Protein AF-A0A926YI61-F1 (afdb_mon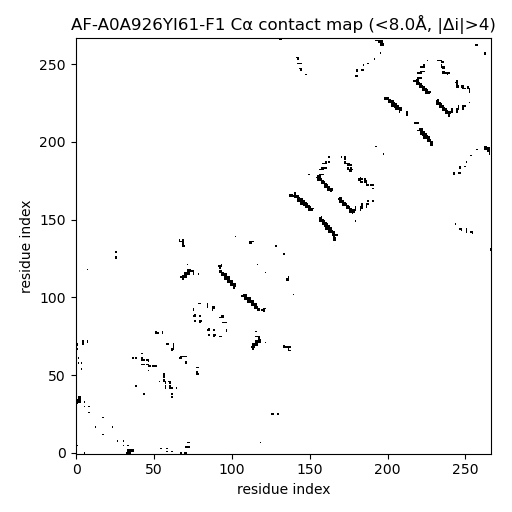omer)

pLDDT: mean 76.99, std 16.52, range [36.72, 96.5]

Secondary structure (DSSP, 8-state):
--HHHHHHHHHHHHHS-S--HHHHHHHHHHHTT-------HHHHHHHTT--S-HHHHHHHHHHHHTT-SEEEES-GGGG--SHHHHHHHHHHSEEEEEEEEE-SSTTPEEEEEEEEEEHHHHHHTHHHHTTS---SSGGGS--EEEEEEEEEETTEEEEEEEEE-TTS-EEEEEEEESSHHHHHHHHHHHHHTTT--PPPEEEEEEE--S----STT--EEEEEEEEETTEEEEEEEEESSHHHHHHHHHHHHHHHHHTSTT-----

Solvent-accessible surface area (backbone atoms only — not comparable to full-atom values): 15030 Å² total; per-residue (Å²): 90,43,60,81,43,47,59,57,58,56,51,46,67,75,71,65,71,90,76,54,68,66,61,52,52,51,50,54,58,49,59,74,57,50,42,86,66,84,81,50,71,67,38,54,57,51,20,72,76,43,101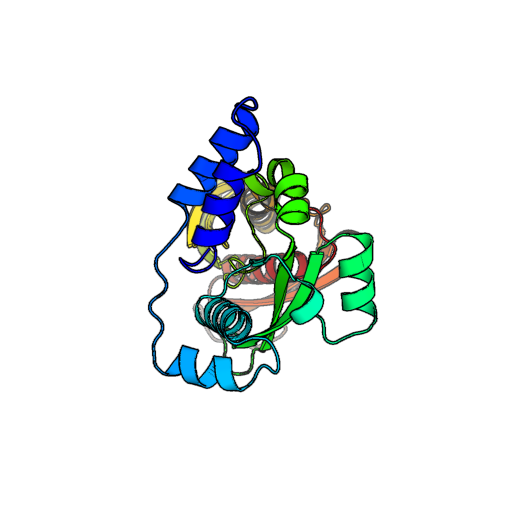,42,60,72,71,57,15,41,51,49,23,46,29,62,77,65,52,44,33,57,49,66,35,91,61,40,60,65,77,41,88,47,71,67,40,43,51,33,28,74,75,59,34,30,42,70,46,79,38,83,42,83,44,96,50,92,90,41,76,36,82,43,58,36,31,34,19,16,58,67,40,45,54,74,42,31,83,57,33,73,74,49,51,81,74,64,44,58,60,80,38,56,60,39,82,76,44,79,46,79,49,74,62,90,84,43,20,35,20,38,37,29,35,31,38,38,86,72,50,78,46,77,37,72,26,67,24,90,37,71,64,47,2,43,49,49,24,51,43,67,58,50,55,70,58,31,54,70,67,74,74,40,84,77,42,79,50,63,71,99,64,89,70,74,62,95,73,31,65,36,54,24,38,39,28,36,36,39,80,95,43,78,49,76,34,62,26,69,24,65,43,60,68,57,6,42,50,51,14,48,42,52,47,50,44,54,56,72,66,43,96,83,66,55,62,52,131

Nearest PDB structures (foldseek):
  8dfv-assembly1_K  TM=3.008E-01  e=3.496E-04  Drosophila melanogaster
  3tqm-assembly1_A  TM=6.915E-01  e=1.513E-01  Coxiella burnetii
  5npg-assembly1_A  TM=5.951E-01  e=1.206E-01  Drosophila melanogaster
  3dwq-assembly1_D  TM=6.448E-01  e=6.248E-01  Escherichia coli
  3lyg-assembly1_A-2  TM=4.846E-01  e=3.543E-01  Colwellia psychrerythraea 34H

Foldseek 3Di:
DEVLCVVVLVVCVVPPPDDDPVNVVLSVLVVVPYDYQDCDPQLVVQLVVQPADSSVSSVVSSCQVVVNQEDEDQCLCRVDDDPVQNVCCVPQVKDWDWDWDDAPDVPDIDTFTYIYHYPVNCVVCSVVCVVVPSPGRLQSDQKDWDDWDWDDDPQKIKIWTWIQHSNRDTDIFMAIDNDNLRRLLVRVCVVLLQWFDFADKDWPDKDWPPDDQPDLQGKTKIWTWIDTPPDIDIFIAIGSDRSVRSSRRVSVVSSVVVSDPPTGTDD

Sequence (267 aa):
MTAIDYCLAWIFWTVFELEDELCQEAYLGMLRQVTPCPIDQHIWDESGYHPINFCDALRLACAIDRNVDAIVTWEPDQFAQTADEHQHVQSHRYFYKPMVAEGLEPDETLMLRLGVFSVAAFLLNFSGTGRRRFLRSRWLQCFRLEALQFGCSGSEHQASITLCDPTGEYLTVNASGDSPFDAIQQAIDQVVDRYFEIPARQLSRFYVPQTPILGANATVEVVICIECGDQSIQKSASHSNMLRAAAEAYVKVINDLCRHPDMPIVA

Mean predicted aligned error: 14.85 Å

Radius of gyration: 22.76 Å; Cα contacts (8 Å, |Δi|>4): 441; chains: 1; bounding box: 65×42×68 Å

Structure (mmCIF, N/CA/C/O backbone):
data_AF-A0A926YI61-F1
#
_entry.id   AF-A0A926YI61-F1
#
loop_
_atom_site.group_PDB
_atom_site.id
_atom_site.type_symbol
_atom_site.label_atom_id
_atom_site.label_alt_id
_atom_site.label_comp_id
_atom_site.label_asym_id
_atom_site.label_entity_id
_atom_site.label_seq_id
_atom_site.pdbx_PDB_ins_code
_atom_site.Cartn_x
_atom_site.Cartn_y
_atom_site.Cartn_z
_atom_site.occupancy
_atom_site.B_iso_or_equiv
_atom_site.auth_seq_id
_atom_site.auth_comp_id
_atom_site.auth_asym_id
_atom_site.auth_atom_id
_atom_site.pdbx_PDB_model_num
ATOM 1 N N . MET A 1 1 ? -9.242 13.034 9.961 1.00 48.06 1 MET A N 1
ATOM 2 C CA . MET A 1 1 ? -10.468 13.334 10.732 1.00 48.06 1 MET A CA 1
ATOM 3 C C . MET A 1 1 ? -10.975 14.695 10.326 1.00 48.06 1 MET A C 1
ATOM 5 O O . MET A 1 1 ? -10.178 15.627 10.250 1.00 48.06 1 MET A O 1
ATOM 9 N N . THR A 1 2 ? -12.269 14.795 10.057 1.00 49.03 2 THR A N 1
ATOM 10 C CA . THR A 1 2 ? -12.916 16.052 9.671 1.00 49.03 2 THR A CA 1
ATOM 11 C C . THR A 1 2 ? -13.378 16.821 10.912 1.00 49.03 2 THR A C 1
ATOM 13 O O . THR A 1 2 ? -13.469 16.268 12.008 1.00 49.03 2 THR A O 1
ATOM 16 N N . ALA A 1 3 ? -13.724 18.102 10.764 1.00 41.75 3 ALA A N 1
ATOM 17 C CA . ALA A 1 3 ? -14.301 18.903 11.850 1.00 41.75 3 ALA A CA 1
ATOM 18 C C . ALA A 1 3 ? -15.621 18.326 12.419 1.00 41.75 3 ALA A C 1
ATOM 20 O O . ALA A 1 3 ? -16.004 18.664 13.534 1.00 41.75 3 ALA A O 1
ATOM 21 N N . ILE A 1 4 ? -16.298 17.420 11.703 1.00 49.78 4 ILE A N 1
ATOM 22 C CA . ILE A 1 4 ? -17.512 16.731 12.177 1.00 49.78 4 ILE A CA 1
ATOM 23 C C . ILE A 1 4 ? -17.160 15.615 13.191 1.00 49.78 4 ILE A C 1
ATOM 25 O O . ILE A 1 4 ? -17.979 15.254 14.044 1.00 49.78 4 ILE A O 1
ATOM 29 N N . ASP A 1 5 ? -15.916 15.125 13.173 1.00 53.72 5 ASP A N 1
ATOM 30 C CA . ASP A 1 5 ? -15.361 14.186 14.163 1.00 53.72 5 ASP A CA 1
ATOM 31 C C . ASP A 1 5 ? -14.847 14.920 15.422 1.00 53.72 5 ASP A C 1
ATOM 33 O O . ASP A 1 5 ? -14.736 14.336 16.501 1.00 53.72 5 ASP A O 1
ATOM 37 N N . TYR A 1 6 ? -14.598 16.234 15.322 1.00 50.59 6 TYR A N 1
ATOM 38 C CA . TYR A 1 6 ? -14.119 17.087 16.419 1.00 50.59 6 TYR A CA 1
ATOM 39 C C . TYR A 1 6 ? -15.112 17.167 17.587 1.00 50.59 6 TYR A C 1
ATOM 41 O O . TYR A 1 6 ? -14.710 17.156 18.750 1.00 50.59 6 TYR A O 1
ATOM 49 N N . CYS A 1 7 ? -16.420 17.183 17.306 1.00 51.94 7 CYS A N 1
ATOM 50 C CA . CYS A 1 7 ? -17.446 17.172 18.351 1.00 51.94 7 CYS A CA 1
ATOM 51 C C . CYS A 1 7 ? -17.416 15.884 19.190 1.00 51.94 7 CYS A C 1
ATOM 53 O O . CYS A 1 7 ? -17.754 15.925 20.369 1.00 51.94 7 CYS A O 1
ATOM 55 N N . LEU A 1 8 ? -16.970 14.758 18.622 1.00 53.62 8 LEU A N 1
ATOM 56 C CA . LEU A 1 8 ? -16.863 13.481 19.335 1.00 53.62 8 LEU A CA 1
ATOM 57 C C . LEU A 1 8 ? -15.648 13.456 20.264 1.00 53.62 8 LEU A C 1
ATOM 59 O O . LEU A 1 8 ? -15.763 13.025 21.409 1.00 53.62 8 LEU A O 1
ATOM 63 N N . ALA A 1 9 ? -14.516 13.996 19.807 1.00 51.31 9 ALA A N 1
ATOM 64 C CA . ALA A 1 9 ? -13.330 14.181 20.640 1.00 51.31 9 ALA A CA 1
ATOM 65 C C . ALA A 1 9 ? -13.591 15.184 21.782 1.00 51.31 9 ALA A C 1
ATOM 67 O O . ALA A 1 9 ? -13.143 14.985 22.908 1.00 51.31 9 ALA A O 1
ATOM 68 N N . TRP A 1 10 ? -14.361 16.246 21.530 1.00 48.56 10 TRP A N 1
ATOM 69 C CA . TRP A 1 10 ? -14.695 17.231 22.561 1.00 48.56 10 TRP A CA 1
ATOM 70 C C . TRP A 1 10 ? -15.669 16.686 23.621 1.00 48.56 10 TRP A C 1
ATOM 72 O O . TRP A 1 10 ? -15.504 16.973 24.803 1.00 48.56 10 TRP A O 1
ATOM 82 N N . ILE A 1 11 ? -16.638 15.845 23.231 1.00 54.72 11 ILE A N 1
ATOM 83 C CA . ILE A 1 11 ? -17.526 15.136 24.175 1.00 54.72 11 ILE A CA 1
ATOM 84 C C . ILE A 1 11 ? -16.756 14.064 24.968 1.00 54.72 11 ILE A C 1
ATOM 86 O O . ILE A 1 11 ? -17.068 13.798 26.123 1.00 54.72 11 ILE A O 1
ATOM 90 N N . PHE A 1 12 ? -15.706 13.470 24.398 1.00 55.38 12 PHE A N 1
ATOM 91 C CA . PHE A 1 12 ? -14.823 12.557 25.129 1.00 55.38 12 PHE A CA 1
ATOM 92 C C . PHE A 1 12 ? -14.131 1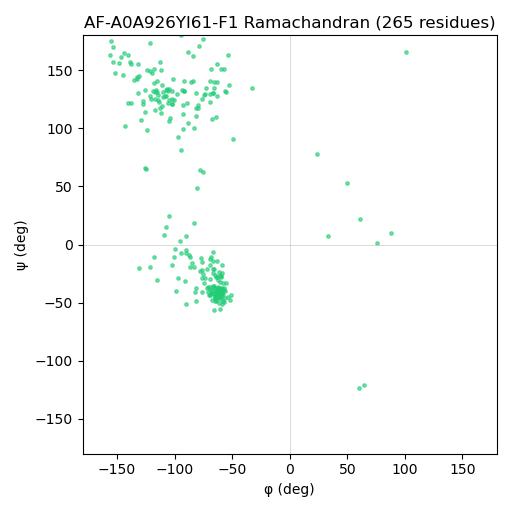3.247 26.320 1.00 55.38 12 PHE A C 1
ATOM 94 O O . PHE A 1 12 ? -14.121 12.698 27.422 1.00 55.38 12 PHE A O 1
ATOM 101 N N . TRP A 1 13 ? -13.648 14.483 26.131 1.00 53.75 13 TRP A N 1
ATOM 102 C CA . TRP A 1 13 ? -13.028 15.297 27.188 1.00 53.75 13 TRP A CA 1
ATOM 103 C C . TRP A 1 13 ? -13.954 15.538 28.388 1.00 53.75 13 TRP A C 1
ATOM 105 O O . TRP A 1 13 ? -13.496 15.634 29.523 1.00 53.75 13 TRP A O 1
ATOM 115 N N . THR A 1 14 ? -15.263 15.637 28.150 1.00 56.97 14 THR A N 1
ATOM 116 C CA . THR A 1 14 ? -16.251 15.857 29.211 1.00 56.97 14 THR A CA 1
ATOM 117 C C . THR A 1 14 ? -16.747 14.569 29.867 1.00 56.97 14 THR A C 1
ATOM 119 O O . THR A 1 14 ? -17.265 14.642 30.976 1.00 56.97 14 THR A O 1
ATOM 122 N N . VAL A 1 15 ? -16.591 13.404 29.224 1.00 54.19 15 VAL A N 1
ATOM 123 C CA . VAL A 1 15 ? -17.119 12.113 29.711 1.00 54.19 15 VAL A CA 1
ATOM 124 C C . VAL A 1 15 ? -16.078 11.274 30.466 1.00 54.19 15 VAL A C 1
ATOM 126 O O . VAL A 1 15 ? -16.461 10.512 31.347 1.00 54.19 15 VAL A O 1
ATOM 129 N N . PHE A 1 16 ? -14.782 11.400 30.162 1.00 56.12 16 PHE A N 1
ATOM 130 C CA . PHE A 1 16 ? -13.741 10.480 30.660 1.00 56.12 16 PHE A CA 1
ATOM 131 C C . PHE A 1 16 ? -12.839 11.026 31.783 1.00 56.12 16 PHE A C 1
ATOM 133 O O . PHE A 1 16 ? -11.725 10.544 31.922 1.00 56.12 16 PHE A O 1
ATOM 140 N N . GLU A 1 17 ? -13.303 12.007 32.570 1.00 54.34 17 GLU A N 1
ATOM 141 C CA . GLU A 1 17 ? -12.649 12.527 33.797 1.00 54.34 17 GLU A CA 1
ATOM 142 C C . GLU A 1 17 ? -11.113 12.317 33.891 1.00 54.34 17 GLU A C 1
ATOM 144 O O . GLU A 1 17 ? -10.626 11.420 34.565 1.00 54.34 17 GLU A O 1
ATOM 149 N N . LEU A 1 18 ? -10.376 13.167 33.166 1.00 52.78 18 LEU A N 1
ATOM 150 C CA . LEU A 1 18 ? -9.055 13.790 33.416 1.00 52.78 18 LEU A CA 1
ATOM 151 C C . LEU A 1 18 ? -7.892 13.108 34.186 1.00 52.78 18 LEU A C 1
ATOM 153 O O . LEU A 1 18 ? -6.897 13.798 34.401 1.00 52.78 18 LEU A O 1
ATOM 157 N N . GLU A 1 19 ? -7.915 11.833 34.572 1.00 56.56 19 GLU A N 1
ATOM 158 C CA . GLU A 1 19 ? -6.820 11.271 35.395 1.00 56.56 19 GLU A CA 1
ATOM 159 C C . GLU A 1 19 ? -5.775 10.431 34.633 1.00 56.56 19 GLU A C 1
ATOM 161 O O . GLU A 1 19 ? -4.717 10.141 35.189 1.00 56.56 19 GLU A O 1
ATOM 166 N N . ASP A 1 20 ? -6.006 10.081 33.362 1.00 64.88 20 ASP A N 1
ATOM 167 C CA . ASP A 1 20 ? -5.064 9.273 32.567 1.00 64.88 20 ASP A CA 1
ATOM 168 C C . ASP A 1 20 ? -4.274 10.116 31.543 1.00 64.88 20 ASP A C 1
ATOM 170 O O . ASP A 1 20 ? -4.805 10.550 30.513 1.00 64.88 20 ASP A O 1
ATOM 174 N N . GLU A 1 21 ? -2.975 10.309 31.809 1.00 63.03 21 GLU A N 1
ATOM 175 C CA . GLU A 1 21 ? -2.031 11.029 30.939 1.00 63.03 21 GLU A CA 1
ATOM 176 C C . GLU A 1 21 ? -1.979 10.458 29.509 1.00 63.03 21 GLU A C 1
ATOM 178 O O . GLU A 1 21 ? -1.847 11.220 28.547 1.00 63.03 21 GLU A O 1
ATOM 183 N N . LEU A 1 22 ? -2.151 9.140 29.333 1.00 58.47 22 LEU A N 1
ATOM 184 C CA . LEU A 1 22 ? -2.126 8.502 28.010 1.00 58.47 22 LEU A CA 1
ATOM 185 C C . LEU A 1 22 ? -3.348 8.889 27.174 1.00 58.47 22 LEU A C 1
ATOM 187 O O . LEU A 1 22 ? -3.237 9.140 25.971 1.00 58.47 22 LEU A O 1
ATOM 191 N N . CYS A 1 23 ? -4.517 8.977 27.811 1.00 58.47 23 CYS A N 1
ATOM 192 C CA . CYS A 1 23 ? -5.745 9.421 27.157 1.00 58.47 23 CYS A CA 1
ATOM 193 C C . CYS A 1 23 ? -5.646 10.895 26.733 1.00 58.47 23 CYS A C 1
ATOM 195 O O . CYS A 1 23 ? -6.126 11.273 25.660 1.00 58.47 23 CYS A O 1
ATOM 197 N N . GLN A 1 24 ? -4.975 11.722 27.538 1.00 62.00 24 GLN A N 1
ATOM 198 C CA . GLN A 1 24 ? -4.748 13.131 27.228 1.00 62.00 24 GLN A CA 1
ATOM 199 C C . GLN A 1 24 ? -3.774 13.321 26.056 1.00 62.00 24 GLN A C 1
ATOM 201 O O . GLN A 1 24 ? -4.037 14.130 25.160 1.00 62.00 24 GLN A O 1
ATOM 206 N N . GLU A 1 25 ? -2.673 12.567 26.022 1.00 63.03 25 GLU A N 1
ATOM 207 C CA . GLU A 1 25 ? -1.710 12.605 24.916 1.00 63.03 25 GLU A CA 1
ATOM 208 C C . GLU A 1 25 ? -2.350 12.132 23.603 1.00 63.03 25 GLU A C 1
ATOM 210 O O . GLU A 1 25 ? -2.212 12.791 22.567 1.00 63.03 25 GLU A O 1
ATOM 215 N N . ALA A 1 26 ? -3.133 11.051 23.661 1.00 58.91 26 ALA A N 1
ATOM 216 C CA . ALA A 1 26 ? -3.911 10.543 22.538 1.00 58.91 26 ALA A CA 1
ATOM 217 C C . ALA A 1 26 ? -4.874 11.597 21.971 1.00 58.91 26 ALA A C 1
ATOM 219 O O . ALA A 1 26 ? -4.863 11.876 20.767 1.00 58.91 26 ALA A O 1
ATOM 220 N N . TYR A 1 27 ? -5.655 12.237 22.843 1.00 64.00 27 TYR A N 1
ATOM 221 C CA . TYR A 1 27 ? -6.588 13.298 22.472 1.00 64.00 27 TYR A CA 1
ATOM 222 C C . TYR A 1 27 ? -5.882 14.491 21.810 1.00 64.00 27 TYR A C 1
ATOM 224 O O . TYR A 1 27 ? -6.301 14.962 20.751 1.00 64.00 27 TYR A O 1
ATOM 232 N N . LEU A 1 28 ? -4.778 14.971 22.388 1.00 64.19 28 LEU A N 1
ATOM 233 C CA . LEU A 1 28 ? -4.016 16.082 21.812 1.00 64.19 28 LEU A CA 1
ATOM 234 C C . LEU A 1 28 ? -3.367 15.698 20.474 1.00 64.19 28 LEU A C 1
ATOM 236 O O . LEU A 1 28 ? -3.327 16.518 19.552 1.00 64.19 28 LEU A O 1
ATOM 240 N N . GLY A 1 29 ? -2.890 14.459 20.343 1.00 64.19 29 GLY A N 1
ATOM 241 C CA . GLY A 1 29 ? -2.360 13.912 19.095 1.00 64.19 29 GLY A CA 1
ATOM 242 C C . GLY A 1 29 ? -3.412 13.849 17.987 1.00 64.19 29 GLY A C 1
ATOM 243 O O . GLY A 1 29 ? -3.118 14.202 16.843 1.00 64.19 29 GLY A O 1
ATOM 244 N N . MET A 1 30 ? -4.644 13.472 18.332 1.00 62.84 30 MET A N 1
ATOM 245 C CA . MET A 1 30 ? -5.800 13.508 17.436 1.00 62.84 30 MET A CA 1
ATOM 246 C C . MET A 1 30 ? -6.146 14.935 17.013 1.00 62.84 30 MET A C 1
ATOM 248 O O . MET A 1 30 ? -6.284 15.201 15.821 1.00 62.84 30 MET A O 1
ATOM 252 N N . LEU A 1 31 ? -6.240 15.863 17.971 1.00 61.97 31 LEU A N 1
ATOM 253 C CA . LEU A 1 31 ? -6.631 17.254 17.727 1.00 61.97 31 LEU A CA 1
ATOM 254 C C . LEU A 1 31 ? -5.686 17.955 16.739 1.00 61.97 31 LEU A C 1
ATOM 256 O O . LEU A 1 31 ? -6.135 18.697 15.870 1.00 61.97 31 LEU A O 1
ATOM 260 N N . ARG A 1 32 ? -4.380 17.670 16.827 1.00 62.47 32 ARG A N 1
ATOM 261 C CA . ARG A 1 32 ? -3.361 18.199 15.902 1.00 62.47 32 ARG A CA 1
ATOM 262 C C . ARG A 1 32 ? -3.503 17.686 14.466 1.00 62.47 32 ARG A C 1
ATOM 264 O O . ARG A 1 32 ? -2.967 18.308 13.557 1.00 62.47 32 ARG A O 1
ATOM 271 N N . GLN A 1 33 ? -4.182 16.558 14.268 1.00 58.97 33 GLN A N 1
ATOM 272 C CA . GLN A 1 33 ? -4.394 15.927 12.962 1.00 58.97 33 GLN A CA 1
ATOM 273 C C . GLN A 1 33 ? -5.778 16.229 12.373 1.00 58.97 33 GLN A C 1
ATOM 275 O O . GLN A 1 33 ? -6.074 15.806 11.254 1.00 58.97 33 GLN A O 1
ATOM 280 N N . VAL A 1 34 ? -6.643 16.935 13.109 1.00 64.06 34 VAL A N 1
ATOM 281 C CA . VAL A 1 34 ? -7.937 17.376 12.585 1.00 64.06 34 VAL A CA 1
ATOM 282 C C . VAL A 1 34 ? -7.694 18.451 11.538 1.00 64.06 34 VAL A C 1
ATOM 284 O O . VAL A 1 34 ? -7.111 19.497 11.822 1.00 64.06 34 VAL A O 1
ATOM 287 N N . THR A 1 35 ? -8.182 18.205 10.328 1.00 61.16 35 THR A N 1
ATOM 288 C CA . THR A 1 35 ? -8.175 19.188 9.250 1.00 61.16 35 THR A CA 1
ATOM 289 C C . THR A 1 35 ? -9.606 19.641 8.965 1.00 61.16 35 THR A C 1
ATOM 291 O O . THR A 1 35 ? -10.537 18.826 8.958 1.00 61.16 35 THR A O 1
ATOM 294 N N . PRO A 1 36 ? -9.834 20.949 8.754 1.00 67.12 36 PRO A N 1
ATOM 295 C CA . PRO A 1 36 ? -11.130 21.416 8.290 1.00 67.12 36 PRO A CA 1
ATOM 296 C C . PRO A 1 36 ? -11.401 20.830 6.899 1.00 67.12 36 PRO A C 1
ATOM 298 O O . PRO A 1 36 ? -10.577 20.948 5.993 1.00 67.12 36 PRO A O 1
ATOM 301 N N . CYS A 1 37 ? -12.565 20.204 6.739 1.00 69.88 37 CYS A N 1
ATOM 302 C CA . CYS A 1 37 ? -13.044 19.700 5.458 1.00 69.88 37 CYS A CA 1
ATOM 303 C C . CYS A 1 37 ? -14.134 20.653 4.954 1.00 69.88 37 CYS A C 1
ATOM 305 O O . CYS A 1 37 ? -15.214 20.678 5.549 1.00 69.88 37 CYS A O 1
ATOM 307 N N . PRO A 1 38 ? -13.867 21.492 3.938 1.00 76.25 38 PRO A N 1
ATOM 308 C CA . PRO A 1 38 ? -14.915 22.305 3.338 1.00 76.25 38 PRO A CA 1
ATOM 309 C C . PRO A 1 38 ? -15.917 21.387 2.632 1.00 76.25 38 PRO A C 1
ATOM 311 O O . PRO A 1 38 ? -15.514 20.511 1.873 1.00 76.25 38 PRO A O 1
ATOM 314 N N . ILE A 1 39 ? -17.205 21.592 2.906 1.00 82.69 39 ILE A N 1
ATOM 315 C CA . ILE A 1 39 ? -18.303 20.874 2.253 1.00 82.69 39 ILE A CA 1
ATOM 316 C C . ILE A 1 39 ? -18.665 21.663 0.994 1.00 82.69 39 ILE A C 1
ATOM 318 O O . ILE A 1 39 ? -19.268 22.735 1.085 1.00 82.69 39 ILE A O 1
ATOM 322 N N . ASP A 1 40 ? -18.253 21.163 -0.165 1.00 85.94 40 ASP A N 1
ATOM 323 C CA . ASP A 1 40 ? -18.627 21.713 -1.465 1.00 85.94 40 ASP A CA 1
ATOM 324 C C . ASP A 1 40 ? -19.846 20.985 -2.054 1.00 85.94 40 ASP A C 1
ATOM 326 O O . ASP A 1 40 ? -20.422 20.089 -1.433 1.00 85.94 40 ASP A O 1
ATOM 330 N N . GLN A 1 41 ? -20.279 21.408 -3.245 1.00 87.31 41 GLN A N 1
ATOM 331 C CA . GLN A 1 41 ? -21.459 20.843 -3.899 1.00 87.31 41 GLN A CA 1
ATOM 332 C C . GLN A 1 41 ? -21.311 19.341 -4.185 1.00 87.31 41 GLN A C 1
ATOM 334 O O . GLN A 1 41 ? -22.298 18.621 -4.104 1.00 87.31 41 GLN A O 1
ATOM 339 N N . HIS A 1 42 ? -20.093 18.865 -4.463 1.00 82.25 42 HIS A N 1
ATOM 340 C CA . HIS A 1 42 ? -19.836 17.451 -4.723 1.00 82.25 42 HIS A CA 1
ATOM 341 C C . HIS A 1 42 ? -20.119 16.608 -3.475 1.00 82.25 42 HIS A C 1
ATOM 343 O O . HIS A 1 42 ? -20.887 15.652 -3.538 1.00 82.25 42 HIS A O 1
ATOM 349 N N . ILE A 1 43 ? -19.594 17.022 -2.317 1.00 82.62 43 ILE A N 1
ATOM 350 C CA . ILE A 1 43 ? -19.862 16.351 -1.036 1.00 82.62 43 ILE A CA 1
ATOM 351 C C . ILE A 1 43 ? -21.359 16.398 -0.688 1.00 82.62 43 ILE A C 1
ATOM 353 O O . ILE A 1 43 ? -21.906 15.428 -0.158 1.00 82.62 43 ILE A O 1
ATOM 357 N N . TRP A 1 44 ? -22.033 17.515 -0.978 1.00 85.56 44 TRP A N 1
ATOM 358 C CA . TRP A 1 44 ? -23.479 17.638 -0.780 1.00 85.56 44 TRP A CA 1
ATOM 359 C C . TRP A 1 44 ? -24.267 16.632 -1.616 1.00 85.56 44 TRP A C 1
ATOM 361 O O . TRP A 1 44 ? -25.113 15.926 -1.064 1.00 85.56 44 TRP A O 1
ATOM 371 N N . ASP A 1 45 ? -23.978 16.554 -2.911 1.00 87.50 45 ASP A N 1
ATOM 372 C CA . ASP A 1 45 ? -24.654 15.637 -3.825 1.00 87.50 45 ASP A CA 1
ATOM 373 C C . ASP A 1 45 ? -24.381 14.179 -3.422 1.00 87.50 45 ASP A C 1
ATOM 375 O O . ASP A 1 45 ? -25.322 13.392 -3.312 1.00 87.50 45 ASP A O 1
ATOM 379 N N . GLU A 1 46 ? -23.126 13.851 -3.089 1.00 84.19 46 GLU A N 1
ATOM 380 C CA . GLU A 1 46 ? -22.720 12.511 -2.651 1.00 84.19 46 GLU A CA 1
ATOM 381 C C . GLU A 1 46 ? -23.464 12.072 -1.378 1.00 84.19 46 GLU A C 1
ATOM 383 O O . GLU A 1 46 ? -23.978 10.955 -1.283 1.00 84.19 46 GLU A O 1
ATOM 388 N N . SER A 1 47 ? -23.617 12.982 -0.409 1.00 86.94 47 SER A N 1
ATOM 389 C CA . SER A 1 47 ? -24.346 12.694 0.833 1.00 86.94 47 SER A CA 1
ATOM 390 C C . SER A 1 47 ? -25.817 12.317 0.596 1.00 86.94 47 SER A C 1
ATOM 392 O O . SER A 1 47 ? -26.399 11.574 1.386 1.00 86.94 47 SER A O 1
ATOM 394 N N . GLY A 1 48 ? -26.421 12.769 -0.509 1.00 87.75 48 GLY A N 1
ATOM 395 C CA . GLY A 1 48 ? -27.804 12.454 -0.868 1.00 87.75 48 GLY A CA 1
ATOM 396 C C . GLY A 1 48 ? -28.040 10.993 -1.266 1.00 87.75 48 GLY A C 1
ATOM 397 O O . GLY A 1 48 ? -29.186 10.539 -1.235 1.00 87.75 48 GLY A O 1
ATOM 398 N N . TYR A 1 49 ? -26.989 10.240 -1.610 1.00 86.44 49 TYR A N 1
ATOM 399 C CA . TYR A 1 49 ? -27.104 8.844 -2.052 1.00 86.44 49 TYR A CA 1
ATOM 400 C C . TYR A 1 49 ? -27.103 7.823 -0.910 1.00 86.44 49 TYR A C 1
ATOM 402 O O . TYR A 1 49 ? -27.397 6.645 -1.133 1.00 86.44 49 TYR A O 1
ATOM 410 N N . HIS A 1 50 ? -26.785 8.241 0.316 1.00 83.81 50 HIS A N 1
ATOM 411 C CA . HIS A 1 50 ? -26.645 7.329 1.444 1.00 83.81 50 HIS A CA 1
ATOM 412 C C . HIS A 1 50 ? -27.877 7.376 2.361 1.00 83.81 50 HIS A C 1
ATOM 414 O O . HIS A 1 50 ? -28.180 8.427 2.923 1.00 83.81 50 HIS A O 1
ATOM 420 N N . PRO A 1 51 ? -28.584 6.248 2.574 1.00 86.88 51 PRO A N 1
ATOM 421 C CA . PRO A 1 51 ? -29.810 6.195 3.374 1.00 86.88 51 PRO A CA 1
ATOM 422 C C . PRO A 1 51 ? -29.513 6.139 4.884 1.00 86.88 51 PRO A C 1
ATOM 424 O O . PRO A 1 51 ? -30.032 5.286 5.601 1.00 86.88 51 PRO A O 1
ATOM 427 N N . ILE A 1 52 ? -28.647 7.028 5.362 1.00 87.62 52 ILE A N 1
ATOM 428 C CA . ILE A 1 52 ? -28.241 7.157 6.767 1.00 87.62 52 ILE A CA 1
ATOM 429 C C . ILE A 1 52 ? -28.574 8.567 7.257 1.00 87.62 52 ILE A C 1
ATOM 431 O O . ILE A 1 52 ? -29.038 9.403 6.477 1.00 87.62 52 ILE A O 1
ATOM 435 N N . ASN A 1 53 ? -28.405 8.854 8.551 1.00 87.94 53 ASN A N 1
ATOM 436 C CA . ASN A 1 53 ? -28.703 10.204 9.023 1.00 87.94 53 ASN A CA 1
ATOM 437 C C . ASN A 1 53 ? -27.828 11.245 8.304 1.00 87.94 53 ASN A C 1
ATOM 439 O O . ASN A 1 53 ? -26.698 10.967 7.910 1.00 87.94 53 ASN A O 1
ATOM 443 N N . PHE A 1 54 ? -28.353 12.460 8.165 1.00 84.38 54 PHE A N 1
ATOM 444 C CA . PHE A 1 54 ? -27.720 13.534 7.402 1.00 84.38 54 PHE A CA 1
ATOM 445 C C . PHE A 1 54 ? -26.251 13.794 7.784 1.00 84.38 54 PHE A C 1
ATOM 447 O O . PHE A 1 54 ? -25.400 13.949 6.910 1.00 84.38 54 PHE A O 1
ATOM 454 N N . CYS A 1 55 ? -25.933 13.811 9.080 1.00 82.25 55 CYS A N 1
ATOM 455 C CA . CYS A 1 55 ? -24.571 14.055 9.551 1.00 82.25 55 CYS A CA 1
ATOM 456 C C . CYS A 1 55 ? -23.626 12.906 9.182 1.00 82.25 55 CYS A C 1
ATOM 458 O O . CYS A 1 55 ? -22.486 13.150 8.795 1.00 82.25 55 CYS A O 1
ATOM 460 N N . ASP A 1 56 ? -24.090 11.665 9.290 1.00 84.75 56 ASP A N 1
ATOM 461 C CA . ASP A 1 56 ? -23.306 10.482 8.945 1.00 84.75 56 ASP A CA 1
ATOM 462 C C . ASP A 1 56 ? -23.162 10.302 7.432 1.00 84.75 56 ASP A C 1
ATOM 464 O O . ASP A 1 56 ? -22.092 9.912 6.970 1.00 84.75 56 ASP A O 1
ATOM 468 N N . ALA A 1 57 ? -24.173 10.687 6.653 1.00 85.94 57 ALA A N 1
ATOM 469 C CA . ALA A 1 57 ? -24.099 10.742 5.197 1.00 85.94 57 ALA A CA 1
ATOM 470 C C . ALA A 1 57 ? -23.049 11.760 4.739 1.00 85.94 57 ALA A C 1
ATOM 472 O O . ALA A 1 57 ? -22.225 11.459 3.880 1.00 85.94 57 ALA A O 1
ATOM 473 N N . LEU A 1 58 ? -23.013 12.932 5.380 1.00 84.69 58 LEU A N 1
ATOM 474 C CA . LEU A 1 58 ? -21.969 13.934 5.176 1.00 84.69 58 LEU A CA 1
ATOM 475 C C . LEU A 1 58 ? -20.582 13.436 5.585 1.00 84.69 58 LEU A C 1
ATOM 477 O O . LEU A 1 58 ? -19.617 13.695 4.871 1.00 84.69 58 LEU A O 1
ATOM 481 N N . ARG A 1 59 ? -20.457 12.723 6.713 1.00 84.25 59 ARG A N 1
ATOM 482 C CA . ARG A 1 59 ? -19.178 12.118 7.125 1.00 84.25 59 ARG A CA 1
ATOM 483 C C . ARG A 1 59 ? -18.704 11.092 6.109 1.00 84.25 59 ARG A C 1
ATOM 485 O O . ARG A 1 59 ? -17.522 11.097 5.778 1.00 84.25 59 ARG A O 1
ATOM 492 N N . LEU A 1 60 ? -19.612 10.245 5.623 1.00 84.62 60 LEU A N 1
ATOM 493 C CA . LEU A 1 60 ? -19.309 9.261 4.596 1.00 84.62 60 LEU A CA 1
ATOM 494 C C . LEU A 1 60 ? -18.839 9.963 3.329 1.00 84.62 60 LEU A C 1
ATOM 496 O O . LEU A 1 60 ? -17.700 9.747 2.943 1.00 84.62 60 LEU A O 1
ATOM 500 N N . ALA A 1 61 ? -19.629 10.885 2.780 1.00 84.38 61 ALA A N 1
ATOM 501 C CA . ALA A 1 61 ? -19.271 11.660 1.593 1.00 84.38 61 ALA A CA 1
ATOM 502 C C . ALA A 1 61 ? -17.915 12.375 1.736 1.00 84.38 61 ALA A C 1
ATOM 504 O O . ALA A 1 61 ? -17.070 12.278 0.851 1.00 84.38 61 ALA A O 1
ATOM 505 N N . CYS A 1 62 ? -17.648 13.017 2.881 1.00 82.25 62 CYS A N 1
ATOM 506 C CA . CYS A 1 62 ? -16.335 13.606 3.162 1.00 82.25 62 CYS A CA 1
ATOM 507 C C . CYS A 1 62 ? -15.217 12.555 3.188 1.00 82.25 62 CYS A C 1
ATOM 509 O O . CYS A 1 62 ? -14.111 12.827 2.728 1.00 82.25 62 CYS A O 1
ATOM 511 N N . ALA A 1 63 ? -15.469 11.376 3.762 1.00 80.44 63 ALA A N 1
ATOM 512 C CA . ALA A 1 63 ? -14.493 10.296 3.808 1.00 80.44 63 ALA A CA 1
ATOM 513 C C . ALA A 1 63 ? -14.194 9.739 2.410 1.00 80.44 63 ALA A C 1
ATOM 515 O O . ALA A 1 63 ? -13.036 9.424 2.146 1.00 80.44 63 ALA A O 1
ATOM 516 N N . ILE A 1 64 ? -15.193 9.681 1.522 1.00 78.56 64 ILE A N 1
ATOM 517 C CA . ILE A 1 64 ? -15.009 9.315 0.113 1.00 78.56 64 ILE A CA 1
ATOM 518 C C . ILE A 1 64 ? -14.176 10.376 -0.607 1.00 78.56 64 ILE A C 1
ATOM 520 O O . ILE A 1 64 ? -13.099 10.067 -1.111 1.00 78.56 64 ILE A O 1
ATOM 524 N N . ASP A 1 65 ? -14.621 11.632 -0.576 1.00 78.12 65 ASP A N 1
ATOM 525 C CA . ASP A 1 65 ? -13.983 12.760 -1.269 1.00 78.12 65 ASP A CA 1
ATOM 526 C C . ASP A 1 65 ? -12.531 12.985 -0.822 1.00 78.12 65 ASP A C 1
ATOM 528 O O . ASP A 1 65 ? -11.628 13.216 -1.626 1.00 78.12 65 ASP A O 1
ATOM 532 N N . ARG A 1 66 ? -12.281 12.878 0.487 1.00 72.69 66 ARG A N 1
ATOM 533 C CA . ARG A 1 66 ? -10.957 13.106 1.085 1.00 72.69 66 ARG A CA 1
ATOM 534 C C . ARG A 1 66 ? -10.146 11.844 1.283 1.00 72.69 66 ARG A C 1
ATOM 536 O O . ARG A 1 66 ? -9.048 11.940 1.832 1.00 72.69 66 ARG A O 1
ATOM 543 N N . ASN A 1 67 ? -10.668 10.701 0.844 1.00 69.94 67 ASN A N 1
ATOM 544 C CA . ASN A 1 67 ? -10.020 9.406 0.961 1.00 69.94 67 ASN A CA 1
ATOM 545 C C . ASN A 1 67 ? -9.520 9.145 2.397 1.00 69.94 67 ASN A C 1
ATOM 547 O O . ASN A 1 67 ? -8.340 8.898 2.652 1.00 69.94 67 ASN A O 1
ATOM 551 N N . VAL A 1 68 ? -10.431 9.285 3.361 1.00 73.75 68 VAL A N 1
ATOM 552 C CA . VAL A 1 68 ? -10.144 9.095 4.785 1.00 73.75 68 VAL A CA 1
ATOM 553 C C . VAL A 1 68 ? -10.237 7.612 5.132 1.00 73.75 68 VAL A C 1
ATOM 555 O O . VAL A 1 68 ? -11.109 6.891 4.667 1.00 73.75 68 VAL A O 1
ATOM 558 N N . ASP A 1 69 ? -9.335 7.150 5.984 1.00 69.50 69 ASP A N 1
ATOM 559 C CA . ASP A 1 69 ? -9.205 5.749 6.399 1.00 69.50 69 ASP A CA 1
ATOM 560 C C . ASP A 1 69 ? -10.217 5.291 7.441 1.00 69.50 69 ASP A C 1
ATOM 562 O O . ASP A 1 69 ? -10.472 4.091 7.581 1.00 69.50 69 ASP A O 1
ATOM 566 N N . ALA A 1 70 ? -10.774 6.230 8.201 1.00 78.31 70 ALA A N 1
ATOM 567 C CA . ALA A 1 70 ? -11.745 5.909 9.223 1.00 78.31 70 ALA A CA 1
ATOM 568 C C . ALA A 1 70 ? -12.740 7.027 9.512 1.00 78.31 70 ALA A C 1
ATOM 570 O O . ALA A 1 70 ? -12.400 8.212 9.511 1.00 78.31 70 ALA A O 1
ATOM 571 N N . ILE A 1 71 ? -13.949 6.597 9.858 1.00 83.19 71 ILE A N 1
ATOM 572 C CA . ILE A 1 71 ? -14.983 7.393 10.506 1.00 83.19 71 ILE A CA 1
ATOM 573 C C . ILE A 1 71 ? -15.091 6.924 11.952 1.00 83.19 71 ILE A C 1
ATOM 575 O O . ILE A 1 71 ? -15.179 5.726 12.231 1.00 83.19 71 ILE A O 1
ATOM 579 N N . VAL A 1 72 ? -15.125 7.883 12.871 1.00 79.69 72 VAL A N 1
ATOM 580 C CA . VAL A 1 72 ? -15.469 7.638 14.270 1.00 79.69 72 VAL A CA 1
ATOM 581 C C . VAL A 1 72 ? -16.856 8.215 14.496 1.00 79.69 72 VAL A C 1
ATOM 583 O O . VAL A 1 72 ? -17.107 9.366 14.159 1.00 79.69 72 VAL A O 1
ATOM 586 N N . THR A 1 73 ? -17.774 7.422 15.037 1.00 82.31 73 THR A N 1
ATOM 587 C CA . THR A 1 73 ? -19.167 7.829 15.267 1.00 82.31 73 THR A CA 1
ATOM 588 C C . THR A 1 73 ? -19.708 7.219 16.564 1.00 82.31 73 THR A C 1
ATOM 590 O O . THR A 1 73 ? -19.116 6.303 17.131 1.00 82.31 73 THR A O 1
ATOM 593 N N . TRP A 1 74 ? -20.826 7.731 17.078 1.00 81.12 74 TRP A N 1
ATOM 594 C CA . TRP A 1 74 ? -21.555 7.083 18.177 1.00 81.12 74 TRP A CA 1
ATOM 595 C C . TRP A 1 74 ? -22.360 5.876 17.699 1.00 81.12 74 TRP A C 1
ATOM 597 O O . TRP A 1 74 ? -22.548 4.925 18.455 1.00 81.12 74 TRP A O 1
ATOM 607 N N . GLU A 1 75 ? -22.802 5.902 16.442 1.00 87.00 75 GLU A N 1
ATOM 608 C CA . GLU A 1 75 ? -23.756 4.944 15.892 1.00 87.00 75 GLU A CA 1
ATOM 609 C C . GLU A 1 75 ? -23.179 4.269 14.636 1.00 87.00 75 GLU A C 1
ATOM 611 O O . GLU A 1 75 ? -23.703 4.441 13.536 1.00 87.00 75 GLU A O 1
ATOM 616 N N . PRO A 1 76 ? -22.091 3.479 14.763 1.00 88.62 76 PRO A N 1
ATOM 617 C CA . PRO A 1 76 ? -21.471 2.809 13.615 1.00 88.62 76 PRO A CA 1
ATOM 618 C C . PRO A 1 76 ? -22.440 1.869 12.886 1.00 88.62 76 PRO A C 1
ATOM 620 O O . PRO A 1 76 ? -22.275 1.630 11.696 1.00 88.62 76 PRO A O 1
ATOM 623 N N . ASP A 1 77 ? -23.473 1.383 13.576 1.00 90.88 77 ASP A N 1
ATOM 624 C CA . ASP A 1 77 ? -24.506 0.509 13.015 1.00 90.88 77 ASP A CA 1
ATOM 625 C C . ASP A 1 77 ? -25.261 1.152 11.844 1.00 90.88 77 ASP A C 1
ATOM 627 O O . ASP A 1 77 ? -25.673 0.447 10.932 1.00 90.88 77 ASP A O 1
ATOM 631 N N . GLN A 1 78 ? -25.364 2.488 11.801 1.00 90.12 78 GLN A N 1
ATOM 632 C CA . GLN A 1 78 ? -26.008 3.173 10.678 1.00 90.12 78 GLN A CA 1
ATOM 633 C C . GLN A 1 78 ? -25.260 2.976 9.354 1.00 90.12 78 GLN A C 1
ATOM 635 O O . GLN A 1 78 ? -25.870 3.017 8.293 1.00 90.12 78 GLN A O 1
ATOM 640 N N . PHE A 1 79 ? -23.945 2.756 9.395 1.00 89.81 79 PHE A N 1
ATOM 641 C CA . PHE A 1 79 ? -23.121 2.583 8.196 1.00 89.81 79 PHE A CA 1
ATOM 642 C C . PHE A 1 79 ? -23.124 1.137 7.677 1.00 89.81 79 PHE A C 1
ATOM 644 O O . PHE A 1 79 ? -22.686 0.891 6.541 1.00 89.81 79 PHE A O 1
ATOM 651 N N . ALA A 1 80 ? -23.560 0.189 8.512 1.00 90.00 80 ALA A N 1
ATOM 652 C CA . ALA A 1 80 ? -23.632 -1.223 8.174 1.00 90.00 80 ALA A CA 1
ATOM 653 C C . ALA A 1 80 ? -24.794 -1.468 7.201 1.00 90.00 80 ALA A C 1
ATOM 655 O O . ALA A 1 80 ? -25.891 -0.938 7.352 1.00 90.00 80 ALA A O 1
ATOM 656 N N . GLN A 1 81 ? -24.524 -2.243 6.158 1.00 88.06 81 GLN A N 1
ATOM 657 C CA . GLN A 1 81 ? -25.480 -2.594 5.106 1.00 88.06 81 GLN A CA 1
ATOM 658 C C . GLN A 1 81 ? -25.671 -4.107 4.986 1.00 88.06 81 GLN A C 1
ATOM 660 O O . GLN A 1 81 ? -26.668 -4.562 4.428 1.00 88.06 81 GLN A O 1
ATOM 665 N N . THR A 1 82 ? -24.726 -4.896 5.498 1.00 88.19 82 THR A N 1
ATOM 666 C CA . THR A 1 82 ? -24.766 -6.361 5.469 1.00 88.19 82 THR A CA 1
ATOM 667 C C . THR A 1 82 ? -24.921 -6.948 6.871 1.00 88.19 82 THR A C 1
ATOM 669 O O . THR A 1 82 ? -24.573 -6.325 7.876 1.00 88.19 82 THR A O 1
ATOM 672 N N . ALA A 1 83 ? -25.434 -8.179 6.948 1.00 88.06 83 ALA A N 1
ATOM 673 C CA . ALA A 1 83 ? -25.579 -8.895 8.216 1.00 88.06 83 ALA A CA 1
ATOM 674 C C . ALA A 1 83 ? -24.230 -9.081 8.936 1.00 88.06 83 ALA A C 1
ATOM 676 O O . ALA A 1 83 ? -24.163 -8.927 10.155 1.00 88.06 83 ALA A O 1
ATOM 677 N N . ASP A 1 84 ? -23.161 -9.336 8.177 1.00 81.06 84 ASP A N 1
ATOM 678 C CA . ASP A 1 84 ? -21.806 -9.489 8.710 1.00 81.06 84 ASP A CA 1
ATOM 679 C C . ASP A 1 84 ? -21.304 -8.178 9.331 1.00 81.06 84 ASP A C 1
ATOM 681 O O . ASP A 1 84 ? -20.774 -8.178 10.442 1.00 81.06 84 ASP A O 1
ATOM 685 N N . GLU A 1 85 ? -21.523 -7.039 8.663 1.00 86.38 85 GLU A N 1
ATOM 686 C CA . GLU A 1 85 ? -21.170 -5.720 9.203 1.00 86.38 85 GLU A CA 1
ATOM 687 C C . GLU A 1 85 ? -21.939 -5.422 10.499 1.00 86.38 85 GLU A C 1
ATOM 689 O O . GLU A 1 85 ? -21.323 -5.025 11.490 1.00 86.38 85 GLU A O 1
ATOM 694 N N . HIS A 1 86 ? -23.250 -5.687 10.541 1.00 88.19 86 HIS A N 1
ATOM 695 C CA . HIS A 1 86 ? -24.050 -5.532 11.762 1.00 88.19 86 HIS A CA 1
ATOM 696 C C . HIS A 1 86 ? -23.545 -6.431 12.899 1.00 88.19 86 HIS A C 1
ATOM 698 O O . HIS A 1 86 ? -23.401 -5.981 14.039 1.00 88.19 86 HIS A O 1
ATOM 704 N N . GLN A 1 87 ? -23.212 -7.691 12.610 1.00 83.62 87 GLN A N 1
ATOM 705 C CA . GLN A 1 87 ? -22.648 -8.607 13.602 1.00 83.62 87 GLN A CA 1
ATOM 706 C C . GLN A 1 87 ? -21.294 -8.106 14.129 1.00 83.62 87 GLN A C 1
ATOM 708 O O . GLN A 1 87 ? -21.030 -8.169 15.338 1.00 83.62 87 GLN A O 1
ATOM 713 N N . HIS A 1 88 ? -20.441 -7.581 13.245 1.00 77.44 88 HIS A N 1
ATOM 714 C CA . HIS A 1 88 ? -19.161 -6.988 13.621 1.00 77.44 88 HIS A CA 1
ATOM 715 C C . HIS A 1 88 ? -19.343 -5.756 14.508 1.00 77.44 88 HIS A C 1
ATOM 717 O O . HIS A 1 88 ? -18.698 -5.673 15.556 1.00 77.44 88 HIS A O 1
ATOM 723 N N . VAL A 1 89 ? -20.266 -4.854 14.167 1.00 86.62 89 VAL A N 1
ATOM 724 C CA . VAL A 1 89 ? -20.602 -3.692 15.000 1.00 86.62 89 VAL A CA 1
ATOM 725 C C . VAL A 1 89 ? -21.102 -4.121 16.376 1.00 86.62 89 VAL A C 1
ATOM 727 O O . VAL A 1 89 ? -20.670 -3.562 17.382 1.00 86.62 89 VAL A O 1
ATOM 730 N N . GLN A 1 90 ? -21.968 -5.127 16.465 1.00 86.50 90 GLN A N 1
ATOM 731 C CA . GLN A 1 90 ? -22.488 -5.594 17.752 1.00 86.50 90 GLN A CA 1
ATOM 732 C C . GLN A 1 90 ? -21.398 -6.217 18.633 1.00 86.50 90 GLN A C 1
ATOM 734 O O . GLN A 1 90 ? -21.350 -5.948 19.835 1.00 86.50 90 GLN A O 1
ATOM 739 N N . SER A 1 91 ? -20.510 -7.012 18.032 1.00 79.12 91 SER A N 1
ATOM 740 C CA . SER A 1 91 ? -19.494 -7.785 18.759 1.00 79.12 91 SER A CA 1
ATOM 741 C C . SER A 1 91 ? -18.255 -6.957 19.106 1.00 79.12 91 SER A C 1
ATOM 743 O O . SER A 1 91 ? -17.717 -7.064 20.204 1.00 79.12 91 SER A O 1
ATOM 745 N N . HIS A 1 92 ? -17.808 -6.113 18.175 1.00 78.50 92 HIS A N 1
ATOM 746 C CA . HIS A 1 92 ? -16.524 -5.412 18.251 1.00 78.50 92 HIS A CA 1
ATOM 747 C C . HIS A 1 92 ? -16.670 -3.893 18.298 1.00 78.50 92 HIS A C 1
ATOM 749 O O . HIS A 1 92 ? -15.698 -3.195 18.573 1.00 78.50 92 HIS A O 1
ATOM 755 N N . ARG A 1 93 ? -17.876 -3.365 18.053 1.00 81.56 93 ARG A N 1
ATOM 756 C CA . ARG A 1 93 ? -18.155 -1.923 18.005 1.00 81.56 93 ARG A CA 1
ATOM 757 C C . ARG A 1 93 ? -17.371 -1.185 16.910 1.00 81.56 93 ARG A C 1
ATOM 759 O O . ARG A 1 93 ? -17.202 0.031 17.003 1.00 81.56 93 ARG A O 1
ATOM 766 N N . TYR A 1 94 ? -16.919 -1.911 15.886 1.00 85.75 94 TYR A N 1
ATOM 767 C CA . TYR A 1 94 ? -16.358 -1.392 14.639 1.00 85.75 94 TYR A CA 1
ATOM 768 C C . TYR A 1 94 ? -16.502 -2.419 13.508 1.00 85.75 94 TYR A C 1
ATOM 770 O O . TYR A 1 94 ? -16.702 -3.608 13.767 1.00 85.75 94 TYR A O 1
ATOM 778 N N . PHE A 1 95 ? -16.363 -1.966 12.265 1.00 84.31 95 PHE A N 1
ATOM 779 C CA . PHE A 1 95 ? -16.241 -2.819 11.081 1.00 84.31 95 PHE A CA 1
ATOM 780 C C . PHE A 1 95 ? -15.500 -2.077 9.960 1.00 84.31 95 PHE A C 1
ATOM 782 O O . PHE A 1 95 ? -15.180 -0.896 10.093 1.00 84.31 95 PHE A O 1
ATOM 789 N N . TYR A 1 96 ? -15.222 -2.768 8.854 1.00 82.25 96 TYR A N 1
ATOM 790 C CA . TYR A 1 96 ? -14.645 -2.162 7.656 1.00 82.25 96 TYR A CA 1
ATOM 791 C C . TYR A 1 96 ? -15.642 -2.217 6.509 1.00 82.25 96 TYR A C 1
ATOM 793 O O . TYR A 1 96 ? -16.060 -3.301 6.109 1.00 82.25 96 TYR A O 1
ATOM 801 N N . LYS A 1 97 ? -15.967 -1.049 5.962 1.00 82.81 97 LYS A N 1
ATOM 802 C CA . LYS A 1 97 ? -16.827 -0.896 4.799 1.00 82.81 97 LYS A CA 1
ATOM 803 C C . LYS A 1 97 ? -15.979 -0.941 3.524 1.00 82.81 97 LYS A C 1
ATOM 805 O O . LYS A 1 97 ? -15.062 -0.123 3.399 1.00 82.81 97 LYS A O 1
ATOM 810 N N . PRO A 1 98 ? -16.230 -1.869 2.585 1.00 78.44 98 PRO A N 1
ATOM 811 C CA . PRO A 1 98 ? -15.564 -1.841 1.294 1.00 78.44 98 PRO A CA 1
ATOM 812 C C . PRO A 1 98 ? -16.002 -0.597 0.522 1.00 78.44 98 PRO A C 1
ATOM 814 O O . PRO A 1 98 ? -17.169 -0.207 0.540 1.00 78.44 98 PRO A O 1
ATOM 817 N N . MET A 1 99 ? -15.051 0.023 -0.150 1.00 77.06 99 MET A N 1
ATOM 818 C CA . MET A 1 99 ? -15.246 1.226 -0.929 1.00 77.06 99 MET A CA 1
ATOM 819 C C . MET A 1 99 ? -14.586 1.063 -2.282 1.00 77.06 99 MET A C 1
ATOM 821 O O . MET A 1 99 ? -13.508 0.491 -2.382 1.00 77.06 99 MET A O 1
ATOM 825 N N . VAL A 1 100 ? -15.225 1.587 -3.315 1.00 71.62 100 VAL A N 1
ATOM 826 C CA . VAL A 1 100 ? -14.651 1.605 -4.653 1.00 71.62 100 VAL A CA 1
ATOM 827 C C . VAL A 1 100 ? -14.092 2.996 -4.902 1.00 71.62 100 VAL A C 1
ATOM 829 O O . VAL A 1 100 ? -14.815 3.976 -4.753 1.00 71.62 100 VAL A O 1
ATOM 832 N N . ALA A 1 101 ? -12.811 3.073 -5.247 1.00 67.00 101 ALA A N 1
ATOM 833 C CA . ALA A 1 101 ? -12.162 4.300 -5.682 1.00 67.00 101 ALA A CA 1
ATOM 834 C C . ALA A 1 101 ? -11.612 4.133 -7.097 1.00 67.00 101 ALA A C 1
ATOM 836 O O . ALA A 1 101 ? -11.183 3.044 -7.490 1.00 67.00 101 ALA A O 1
ATOM 837 N N . GLU A 1 102 ? -11.616 5.227 -7.850 1.00 63.72 102 GLU A N 1
ATOM 838 C CA . GLU A 1 102 ? -10.939 5.292 -9.140 1.00 63.72 102 GLU A CA 1
ATOM 839 C C . GLU A 1 102 ? -9.420 5.264 -8.914 1.00 63.72 102 GLU A C 1
ATOM 841 O O . GLU A 1 102 ? -8.881 5.977 -8.062 1.00 63.72 102 GLU A O 1
ATOM 846 N N . GLY A 1 103 ? -8.737 4.370 -9.627 1.00 55.81 103 GLY A N 1
ATOM 847 C CA . GLY A 1 103 ? -7.287 4.241 -9.604 1.00 55.81 103 GLY A CA 1
ATOM 848 C C . GLY A 1 103 ? -6.583 5.352 -10.381 1.00 55.81 103 GLY A C 1
ATOM 849 O O . GLY A 1 103 ? -7.201 6.218 -10.994 1.00 55.81 103 GLY A O 1
ATOM 850 N N . LEU A 1 104 ? -5.249 5.333 -10.338 1.00 48.12 104 LEU A N 1
ATOM 851 C CA . LEU A 1 104 ? -4.413 6.312 -11.046 1.00 48.12 104 LEU A CA 1
ATOM 852 C C . LEU A 1 104 ? -4.381 6.061 -12.559 1.00 48.12 104 LEU A C 1
ATOM 854 O O . LEU A 1 104 ? -4.190 7.001 -13.330 1.00 48.12 104 LEU A O 1
ATOM 858 N N . GLU A 1 105 ? -4.546 4.805 -12.969 1.00 54.50 105 GLU A N 1
ATOM 859 C CA . GLU A 1 105 ? -4.650 4.417 -14.370 1.00 54.50 105 GLU A CA 1
ATOM 860 C C . GLU A 1 105 ? -6.124 4.405 -14.807 1.00 54.50 105 GLU A C 1
ATOM 862 O O . GLU A 1 105 ? -6.985 3.943 -14.047 1.00 54.50 105 GLU A O 1
ATOM 867 N N . PRO A 1 106 ? -6.439 4.868 -16.031 1.00 50.31 106 PRO A N 1
ATOM 868 C CA . PRO A 1 106 ? -7.779 4.718 -16.582 1.00 50.31 106 PRO A CA 1
ATOM 869 C C . PRO A 1 106 ? -8.165 3.230 -16.591 1.00 50.31 106 PRO A C 1
ATOM 871 O O . PRO A 1 106 ? -7.379 2.384 -17.014 1.00 50.31 106 PRO A O 1
ATOM 874 N N . ASP A 1 107 ? -9.367 2.932 -16.096 1.00 62.28 107 ASP A N 1
ATOM 875 C CA . ASP A 1 107 ? -9.940 1.591 -15.889 1.00 62.28 107 ASP A CA 1
ATOM 876 C C . ASP A 1 107 ? -9.407 0.781 -14.683 1.00 62.28 107 ASP A C 1
ATOM 878 O O . ASP A 1 107 ? -9.890 -0.329 -14.434 1.00 62.28 107 ASP A O 1
ATOM 882 N N . GLU A 1 108 ? -8.482 1.307 -13.867 1.00 53.78 108 GLU A N 1
ATOM 883 C CA . GLU A 1 108 ? -8.124 0.664 -12.592 1.00 53.78 108 GLU A CA 1
ATOM 884 C C . GLU A 1 108 ? -9.187 0.996 -11.532 1.00 53.78 108 GLU A C 1
ATOM 886 O O . GLU A 1 108 ? -9.398 2.147 -11.164 1.00 53.78 108 GLU A O 1
ATOM 891 N N . THR A 1 109 ? -9.881 -0.026 -11.029 1.00 57.25 109 THR A N 1
ATOM 892 C CA . THR A 1 109 ? -10.827 0.108 -9.913 1.00 57.25 109 THR A CA 1
ATOM 893 C C . THR A 1 109 ? -10.169 -0.413 -8.641 1.00 57.25 109 THR A C 1
ATOM 895 O O . THR A 1 109 ? -9.779 -1.581 -8.577 1.00 57.25 109 THR A O 1
ATOM 898 N N . LEU A 1 110 ? -10.047 0.431 -7.618 1.00 56.91 110 LEU A N 1
ATOM 899 C CA . LEU A 1 110 ? -9.417 0.076 -6.350 1.00 56.91 110 LEU A CA 1
ATOM 900 C C . LEU A 1 110 ? -10.470 -0.207 -5.282 1.00 56.91 110 LEU A C 1
ATOM 902 O O . LEU A 1 110 ? -11.399 0.571 -5.077 1.00 56.91 110 LEU A O 1
ATOM 906 N N . MET A 1 111 ? -10.297 -1.324 -4.57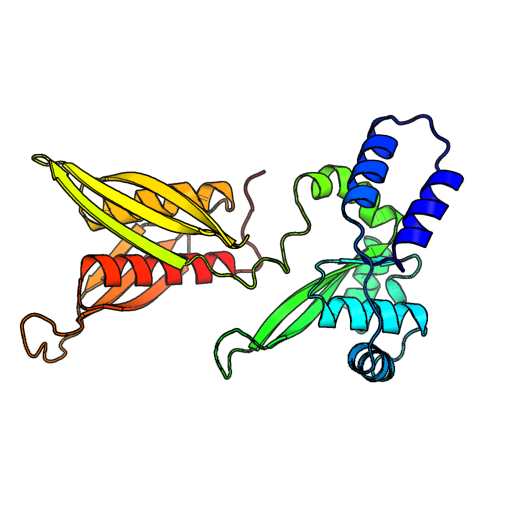3 1.00 65.38 111 MET A N 1
ATOM 907 C CA . MET A 1 111 ? -11.131 -1.676 -3.427 1.00 65.38 111 MET A CA 1
ATOM 908 C C . MET A 1 111 ? -10.473 -1.164 -2.142 1.00 65.38 111 MET A C 1
ATOM 910 O O . MET A 1 111 ? -9.551 -1.779 -1.605 1.00 65.38 111 MET A O 1
ATOM 914 N N . LEU A 1 112 ? -10.950 -0.029 -1.650 1.00 67.50 112 LEU A N 1
ATOM 915 C CA . LEU A 1 112 ? -10.582 0.542 -0.363 1.00 67.50 112 LEU A CA 1
ATOM 916 C C . LEU A 1 112 ? -11.411 -0.075 0.769 1.00 67.50 112 LEU A C 1
ATOM 918 O O . LEU A 1 112 ? -12.455 -0.692 0.553 1.00 67.50 112 LEU A O 1
ATOM 922 N N . ARG A 1 113 ? -10.942 0.084 2.008 1.00 74.12 113 ARG A N 1
ATOM 923 C CA . ARG A 1 113 ? -11.685 -0.311 3.212 1.00 74.12 113 ARG A CA 1
ATOM 924 C C . ARG A 1 113 ? -11.730 0.852 4.189 1.00 74.12 113 ARG A C 1
ATOM 926 O O . ARG A 1 113 ? -10.733 1.135 4.846 1.00 74.12 113 ARG A O 1
ATOM 933 N N . LEU A 1 114 ? -12.895 1.472 4.308 1.00 82.62 114 LEU A N 1
ATOM 934 C CA . LEU A 1 114 ? -13.166 2.524 5.276 1.00 82.62 114 LEU A CA 1
ATOM 935 C C . LEU A 1 114 ? -13.492 1.896 6.631 1.00 82.62 114 LEU A C 1
ATOM 937 O O . LEU A 1 114 ? -14.471 1.163 6.762 1.00 82.62 114 LEU A O 1
ATOM 941 N N . GLY A 1 115 ? -12.681 2.162 7.650 1.00 83.06 115 GLY A N 1
ATOM 942 C CA . GLY A 1 115 ? -12.981 1.705 9.002 1.00 83.06 115 GLY A CA 1
ATOM 943 C C . GLY A 1 115 ? -14.072 2.559 9.645 1.00 83.06 115 GLY A C 1
ATOM 944 O O . GLY A 1 115 ? -13.932 3.772 9.739 1.00 83.06 115 GLY A O 1
ATOM 945 N N . VAL A 1 116 ? -15.148 1.948 10.124 1.00 86.75 116 VAL A N 1
ATOM 946 C CA . VAL A 1 116 ? -16.199 2.654 10.862 1.00 86.75 116 VAL A CA 1
ATOM 947 C C . VAL A 1 116 ? -16.161 2.185 12.304 1.00 86.75 116 VAL A C 1
ATOM 949 O O . VAL A 1 116 ? -16.438 1.023 12.603 1.00 86.75 116 VAL A O 1
ATOM 952 N N . PHE A 1 117 ? -15.800 3.092 13.205 1.00 84.81 117 PHE A N 1
ATOM 953 C CA . PHE A 1 117 ? -15.585 2.797 14.615 1.00 84.81 117 PHE A CA 1
ATOM 954 C C . PHE A 1 117 ? -16.599 3.523 15.487 1.00 84.81 117 PHE A C 1
ATOM 956 O O . PHE A 1 117 ? -16.882 4.704 15.290 1.00 84.81 117 PHE A O 1
ATOM 963 N N . SER A 1 118 ? -17.074 2.841 16.527 1.00 83.19 118 SER A N 1
ATOM 964 C CA . SER A 1 118 ? -17.561 3.554 17.705 1.00 83.19 118 SER A CA 1
ATOM 965 C C . SER A 1 118 ? -16.425 4.345 18.359 1.00 83.19 118 SER A C 1
ATOM 967 O O . SER A 1 118 ? -15.261 3.945 18.277 1.00 83.19 118 SER A O 1
ATOM 969 N N . VAL A 1 119 ? -16.758 5.406 19.095 1.00 75.88 119 VAL A N 1
ATOM 970 C CA . VAL A 1 119 ? -15.785 6.137 19.930 1.00 75.88 119 VAL A CA 1
ATOM 971 C C . VAL A 1 119 ? -15.017 5.181 20.859 1.00 75.88 119 VAL A C 1
ATOM 973 O O . VAL A 1 119 ? -13.789 5.200 20.890 1.00 75.88 119 VAL A O 1
ATOM 976 N N . ALA A 1 120 ? -15.717 4.282 21.560 1.00 71.25 120 ALA A N 1
ATOM 977 C CA . ALA A 1 120 ? -15.093 3.332 22.484 1.00 71.25 120 ALA A CA 1
ATOM 978 C C . ALA A 1 120 ? -14.148 2.343 21.780 1.00 71.25 120 ALA A C 1
ATOM 980 O O . ALA A 1 120 ? -13.029 2.125 22.244 1.00 71.25 120 ALA A O 1
ATOM 981 N N . ALA A 1 121 ? -14.566 1.767 20.647 1.00 73.38 121 ALA A N 1
ATOM 982 C CA . ALA A 1 121 ? -13.714 0.872 19.865 1.00 73.38 121 ALA A CA 1
ATOM 983 C C . ALA A 1 121 ? -12.483 1.594 19.336 1.00 73.38 121 ALA A C 1
ATOM 985 O O . ALA A 1 121 ? -11.384 1.055 19.414 1.00 73.38 121 ALA A O 1
ATOM 986 N N . PHE A 1 122 ? -12.660 2.804 18.810 1.00 75.56 122 PHE A N 1
ATOM 987 C CA . PHE A 1 122 ? -11.559 3.600 18.298 1.00 75.56 122 PHE A CA 1
ATOM 988 C C . PHE A 1 122 ? -10.493 3.806 19.377 1.00 75.56 122 PHE A C 1
ATOM 990 O O . PHE A 1 122 ? -9.325 3.550 19.121 1.00 75.56 122 PHE A O 1
ATOM 997 N N . LEU A 1 123 ? -10.902 4.161 20.597 1.00 66.25 123 LEU A N 1
ATOM 998 C CA . LEU A 1 123 ? -10.011 4.426 21.730 1.00 66.25 123 LEU A CA 1
ATOM 999 C C . LEU A 1 123 ? -9.326 3.181 22.292 1.00 66.25 123 LEU A C 1
ATOM 1001 O O . LEU A 1 123 ? -8.122 3.204 22.533 1.00 66.25 123 LEU A O 1
ATOM 1005 N N . LEU A 1 124 ? -10.058 2.074 22.445 1.00 65.25 124 LEU A N 1
ATOM 1006 C CA . LEU A 1 124 ? -9.470 0.793 22.855 1.00 65.25 124 LEU A CA 1
ATOM 1007 C C . LEU A 1 124 ? -8.445 0.291 21.839 1.00 65.25 124 LEU A C 1
ATOM 1009 O O . LEU A 1 124 ? -7.471 -0.366 22.198 1.00 65.25 124 LEU A O 1
ATOM 1013 N N . ASN A 1 125 ? -8.648 0.637 20.571 1.00 60.88 125 ASN A N 1
ATOM 1014 C CA . ASN A 1 125 ? -7.686 0.370 19.523 1.00 60.88 125 ASN A CA 1
ATOM 1015 C C . ASN A 1 125 ? -6.692 1.527 19.345 1.00 60.88 125 ASN A C 1
ATOM 1017 O O . ASN A 1 125 ? -5.754 1.351 18.580 1.00 60.88 125 ASN A O 1
ATOM 1021 N N . PHE A 1 126 ? -6.817 2.668 20.040 1.00 55.88 126 PHE A N 1
ATOM 1022 C CA . PHE A 1 126 ? -6.009 3.882 19.836 1.00 55.88 126 PHE A CA 1
ATOM 1023 C C . PHE A 1 126 ? -4.574 3.749 20.319 1.00 55.88 126 PHE A C 1
ATOM 1025 O O . PHE A 1 126 ? -3.661 4.188 19.637 1.00 55.88 126 PHE A O 1
ATOM 1032 N N . SER A 1 127 ? -4.319 3.068 21.431 1.00 46.91 127 SER A N 1
ATOM 1033 C CA . SER A 1 127 ? -2.942 2.781 21.864 1.00 46.91 127 SER A CA 1
ATOM 1034 C C . SER A 1 127 ? -2.202 1.852 20.886 1.00 46.91 127 SER A C 1
ATOM 1036 O O . SER A 1 127 ? -0.985 1.950 20.734 1.00 46.91 127 SER A O 1
ATOM 1038 N N . GLY A 1 128 ? -2.939 1.023 20.137 1.00 44.66 128 GLY A N 1
ATOM 1039 C CA . GLY A 1 128 ? -2.433 0.300 18.969 1.00 44.66 128 GLY A CA 1
ATOM 1040 C C . GLY A 1 128 ? -2.400 1.147 17.690 1.00 44.66 128 GLY A C 1
ATOM 1041 O O . GLY A 1 128 ? -1.458 1.032 16.919 1.00 44.66 128 GLY A O 1
ATOM 1042 N N . THR A 1 129 ? -3.382 2.021 17.460 1.00 43.12 129 THR A N 1
ATOM 1043 C CA . THR A 1 129 ? -3.600 2.786 16.208 1.00 43.12 129 THR A CA 1
ATOM 1044 C C . THR A 1 129 ? -2.987 4.187 16.181 1.00 43.12 129 THR A C 1
ATOM 1046 O O . THR A 1 129 ? -2.884 4.805 15.126 1.00 43.12 129 THR A O 1
ATOM 1049 N N . GLY A 1 130 ? -2.451 4.656 17.304 1.00 38.62 130 GLY A N 1
ATOM 1050 C CA . GLY A 1 130 ? -1.605 5.844 17.402 1.00 38.62 130 GLY A CA 1
ATOM 1051 C C . GLY A 1 130 ? -0.187 5.593 16.879 1.00 38.62 130 GLY A C 1
ATOM 1052 O O . GLY A 1 130 ? 0.457 6.522 16.398 1.00 38.62 130 GLY A O 1
ATOM 1053 N N . ARG A 1 131 ? 0.275 4.329 16.898 1.00 39.81 131 ARG A N 1
ATOM 1054 C CA . ARG A 1 131 ? 1.467 3.861 16.158 1.00 39.81 131 ARG A CA 1
ATOM 1055 C C . ARG A 1 131 ? 1.107 3.160 14.854 1.00 39.81 131 ARG A C 1
ATOM 1057 O O . ARG A 1 131 ? 1.724 3.446 13.833 1.00 39.81 131 ARG A O 1
ATOM 1064 N N . ARG A 1 132 ? 0.052 2.336 14.843 1.00 40.84 132 ARG A N 1
ATOM 1065 C CA . ARG A 1 132 ? -0.573 1.828 13.614 1.00 40.84 132 ARG A CA 1
ATOM 1066 C C . ARG A 1 132 ? -1.449 2.924 13.027 1.00 40.84 132 ARG A C 1
ATOM 1068 O O . ARG A 1 132 ? -2.672 2.768 13.020 1.00 40.84 132 ARG A O 1
ATOM 1075 N N . ARG A 1 133 ? -0.819 4.037 12.605 1.00 38.19 133 ARG A N 1
ATOM 1076 C CA . ARG A 1 133 ? -1.467 5.112 11.837 1.00 38.19 133 ARG A CA 1
ATOM 1077 C C . ARG A 1 133 ? -2.516 4.454 10.959 1.00 38.19 133 ARG A C 1
ATOM 1079 O O . ARG A 1 133 ? -2.237 3.410 10.382 1.00 38.19 133 ARG A O 1
ATOM 1086 N N . PHE A 1 134 ? -3.704 5.032 10.913 1.00 40.38 134 PHE A N 1
ATOM 1087 C CA . PHE A 1 134 ? -4.722 4.714 9.931 1.00 40.38 134 PHE A CA 1
ATOM 1088 C C . PHE A 1 134 ? -4.071 4.751 8.545 1.00 40.38 134 PHE A C 1
ATOM 1090 O O . PHE A 1 134 ? -3.842 5.804 7.965 1.00 40.38 134 PHE A O 1
ATOM 1097 N N . LEU A 1 135 ? -3.598 3.574 8.163 1.00 41.22 135 LEU A N 1
ATOM 1098 C CA . LEU A 1 135 ? -2.693 3.259 7.087 1.00 41.22 135 LEU A CA 1
ATOM 1099 C C . LEU A 1 135 ? -3.477 2.214 6.303 1.00 41.22 135 LEU A C 1
ATOM 1101 O O . LEU A 1 135 ? -3.049 1.069 6.204 1.00 41.22 135 LEU A O 1
ATOM 1105 N N . ARG A 1 136 ? -4.602 2.580 5.703 1.00 40.91 136 ARG A N 1
ATOM 1106 C CA . ARG A 1 136 ? -5.145 1.820 4.569 1.00 40.91 136 ARG A CA 1
ATOM 1107 C C . ARG A 1 136 ? -5.526 2.689 3.372 1.00 40.91 136 ARG A C 1
ATOM 1109 O O . ARG A 1 136 ? -5.433 2.183 2.261 1.00 40.91 136 ARG A O 1
ATOM 1116 N N . SER A 1 137 ? -5.749 3.989 3.529 1.00 39.88 137 SER A N 1
ATOM 1117 C CA . SER A 1 137 ? -6.128 4.874 2.418 1.00 39.88 137 SER A CA 1
ATOM 1118 C C . SER A 1 137 ? -4.990 5.742 1.894 1.00 39.88 137 SER A C 1
ATOM 1120 O O . SER A 1 137 ? -5.044 6.161 0.740 1.00 39.88 137 SER A O 1
ATOM 1122 N N . ARG A 1 138 ? -3.886 5.929 2.636 1.00 36.72 138 ARG A N 1
ATOM 1123 C CA . ARG A 1 138 ? -2.672 6.538 2.046 1.00 36.72 138 ARG A CA 1
ATOM 1124 C C . ARG A 1 138 ? -1.968 5.625 1.023 1.00 36.72 138 ARG A C 1
ATOM 1126 O O . ARG A 1 138 ? -1.170 6.101 0.228 1.00 36.72 138 ARG A O 1
ATOM 1133 N N . TRP A 1 139 ? -2.336 4.344 0.963 1.00 47.03 139 TRP A N 1
ATOM 1134 C CA . TRP A 1 139 ? -1.746 3.319 0.084 1.00 47.03 139 TRP A CA 1
ATOM 1135 C C . TRP A 1 139 ? -2.311 3.310 -1.342 1.00 47.03 139 TRP A C 1
ATOM 1137 O O . TRP A 1 139 ? -2.135 2.341 -2.077 1.00 47.03 139 TRP A O 1
ATOM 1147 N N . LEU A 1 140 ? -2.951 4.408 -1.759 1.00 43.59 140 LEU A N 1
ATOM 1148 C CA . LEU A 1 140 ? -3.149 4.719 -3.178 1.00 43.59 140 LEU A CA 1
ATOM 1149 C C . LEU A 1 140 ? -1.811 4.898 -3.909 1.00 43.59 140 LEU A C 1
ATOM 1151 O O . LEU A 1 140 ? -1.749 4.731 -5.126 1.00 43.59 140 LEU A O 1
ATOM 1155 N N . GLN A 1 141 ? -0.734 5.230 -3.189 1.00 51.84 141 GLN A N 1
ATOM 1156 C CA . GLN A 1 141 ? 0.596 5.286 -3.778 1.00 51.84 141 GLN A CA 1
ATOM 1157 C C . GLN A 1 141 ? 1.306 3.948 -3.595 1.00 51.84 141 GLN A C 1
ATOM 1159 O O . GLN A 1 141 ? 1.632 3.511 -2.497 1.00 51.84 141 GLN A O 1
ATOM 1164 N N . CYS A 1 142 ? 1.513 3.282 -4.720 1.00 77.38 142 CYS A N 1
ATOM 1165 C CA . CYS A 1 142 ? 2.418 2.155 -4.834 1.00 77.38 142 CYS A CA 1
ATOM 1166 C C . CYS A 1 142 ? 3.865 2.642 -4.676 1.00 77.38 142 CYS A C 1
ATOM 1168 O O . CYS A 1 142 ? 4.174 3.771 -5.071 1.00 77.38 142 CYS A O 1
ATOM 1170 N N . PHE A 1 143 ? 4.757 1.786 -4.166 1.00 88.69 143 P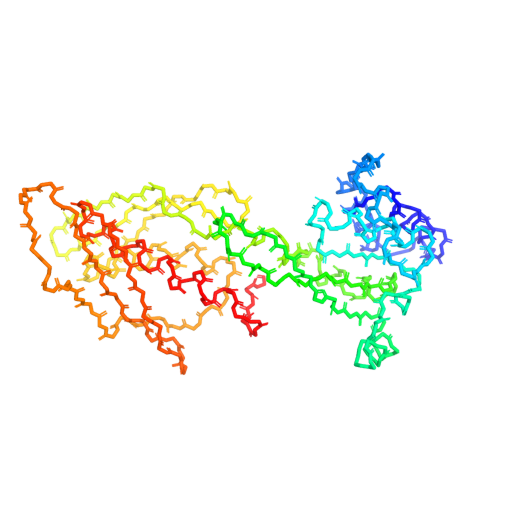HE A N 1
ATOM 1171 C CA . PHE A 1 143 ? 6.189 2.060 -4.253 1.00 88.69 143 PHE A CA 1
ATOM 1172 C C . PHE A 1 143 ? 6.547 2.346 -5.709 1.00 88.69 143 PHE A C 1
ATOM 1174 O O . PHE A 1 143 ? 6.079 1.649 -6.620 1.00 88.69 143 PHE A O 1
ATOM 1181 N N . ARG A 1 144 ? 7.376 3.365 -5.931 1.00 91.56 144 ARG A N 1
ATOM 1182 C CA . ARG A 1 144 ? 7.795 3.776 -7.273 1.00 91.56 144 ARG A CA 1
ATOM 1183 C C . ARG A 1 144 ? 9.299 3.947 -7.330 1.00 91.56 144 ARG A C 1
ATOM 1185 O O . ARG A 1 144 ? 9.883 4.614 -6.481 1.00 91.56 144 ARG A O 1
ATOM 1192 N N . LEU A 1 145 ? 9.924 3.334 -8.331 1.00 94.31 145 LEU A N 1
ATOM 1193 C CA . LEU A 1 145 ? 11.355 3.470 -8.562 1.00 94.31 145 LEU A CA 1
ATOM 1194 C C . LEU A 1 145 ? 11.651 4.760 -9.321 1.00 94.31 145 LEU A C 1
ATOM 1196 O O . LEU A 1 145 ? 11.373 4.871 -10.514 1.00 94.31 145 LEU A O 1
ATOM 1200 N N . GLU A 1 146 ? 12.270 5.710 -8.632 1.00 95.00 146 GLU A N 1
ATOM 1201 C CA . GLU A 1 146 ? 12.627 7.009 -9.199 1.00 95.00 146 GLU A CA 1
ATOM 1202 C C . GLU A 1 146 ? 14.024 6.965 -9.811 1.00 95.00 146 GLU A C 1
ATOM 1204 O O . GLU A 1 146 ? 14.233 7.270 -10.993 1.00 95.00 146 GLU A O 1
ATOM 1209 N N . ALA A 1 147 ? 14.987 6.484 -9.026 1.00 94.44 147 ALA A N 1
ATOM 1210 C CA . ALA A 1 147 ? 16.375 6.371 -9.437 1.00 94.44 147 ALA A CA 1
ATOM 1211 C C . ALA A 1 147 ? 16.933 4.983 -9.133 1.00 94.44 147 ALA A C 1
ATOM 1213 O O . ALA A 1 147 ? 16.612 4.364 -8.121 1.00 94.44 147 ALA A O 1
ATOM 1214 N N . LEU A 1 148 ? 17.807 4.525 -10.024 1.00 95.62 148 LEU A N 1
ATOM 1215 C CA . LEU A 1 148 ? 18.635 3.344 -9.846 1.00 95.62 148 LEU A CA 1
ATOM 1216 C C . LEU A 1 148 ? 20.027 3.688 -10.365 1.00 95.62 148 LEU A C 1
ATOM 1218 O O . LEU A 1 148 ? 20.191 4.047 -11.534 1.00 95.62 148 LEU A O 1
ATOM 1222 N N . GLN A 1 149 ? 21.020 3.564 -9.499 1.00 94.06 149 GLN A N 1
ATOM 1223 C CA . GLN A 1 149 ? 22.429 3.605 -9.844 1.00 94.06 149 GLN A CA 1
ATOM 1224 C C . GLN A 1 149 ? 23.040 2.266 -9.474 1.00 94.06 149 GLN A C 1
ATOM 1226 O O . GLN A 1 149 ? 22.736 1.688 -8.432 1.00 94.06 149 GLN A O 1
ATOM 1231 N N . PHE A 1 150 ? 23.902 1.771 -10.347 1.00 91.62 150 PHE A N 1
ATOM 1232 C CA . PHE A 1 150 ? 24.540 0.486 -10.164 1.00 91.62 150 PHE A CA 1
ATOM 1233 C C . PHE A 1 150 ? 26.051 0.649 -10.241 1.00 91.62 150 PHE A C 1
ATOM 1235 O O . PHE A 1 150 ? 26.568 1.301 -11.150 1.00 91.62 150 PHE A O 1
ATOM 1242 N N . GLY A 1 151 ? 26.740 0.049 -9.281 1.00 87.62 151 GLY A N 1
ATOM 1243 C CA . GLY A 1 151 ? 28.186 -0.013 -9.196 1.00 87.62 151 GLY A CA 1
ATOM 1244 C C . GLY A 1 151 ? 28.652 -1.460 -9.107 1.00 87.62 151 GLY A C 1
ATOM 1245 O O . GLY A 1 151 ? 27.967 -2.327 -8.573 1.00 87.62 151 GLY A O 1
ATOM 1246 N N . CYS A 1 152 ? 29.843 -1.725 -9.628 1.00 84.56 152 CYS A N 1
ATOM 1247 C CA . CYS A 1 152 ? 30.518 -3.005 -9.466 1.00 84.56 152 CYS A CA 1
ATOM 1248 C C . CYS A 1 152 ? 31.920 -2.721 -8.932 1.00 84.56 152 CYS A C 1
ATOM 1250 O O . CYS A 1 152 ? 32.667 -1.964 -9.556 1.00 84.56 152 CYS A O 1
ATOM 1252 N N . SER A 1 153 ? 32.272 -3.307 -7.790 1.00 75.56 153 SER A N 1
ATOM 1253 C CA . SER A 1 153 ? 33.602 -3.183 -7.193 1.00 75.56 153 SER A CA 1
ATOM 1254 C C . SER A 1 153 ? 34.184 -4.576 -6.985 1.00 75.56 153 SER A C 1
ATOM 1256 O O . SER A 1 153 ? 33.861 -5.269 -6.023 1.00 75.56 153 SER A O 1
ATOM 1258 N N . GLY A 1 154 ? 35.033 -5.014 -7.917 1.00 78.94 154 GLY A N 1
ATOM 1259 C CA . GLY A 1 154 ? 35.551 -6.383 -7.912 1.00 78.94 154 GLY A CA 1
ATOM 1260 C C . GLY A 1 154 ? 34.427 -7.398 -8.131 1.00 78.94 154 GLY A C 1
ATOM 1261 O O . GLY A 1 154 ? 33.759 -7.349 -9.161 1.00 78.94 154 GLY A O 1
ATOM 1262 N N . SER A 1 155 ? 34.239 -8.308 -7.174 1.00 77.50 155 SER A N 1
ATOM 1263 C CA . SER A 1 155 ? 33.169 -9.315 -7.181 1.00 77.50 155 SER A CA 1
ATOM 1264 C C . SER A 1 155 ? 31.871 -8.855 -6.510 1.00 77.50 155 SER A C 1
ATOM 1266 O O . SER A 1 155 ? 30.889 -9.581 -6.579 1.00 77.50 155 SER A O 1
ATOM 1268 N N . GLU A 1 156 ? 31.854 -7.690 -5.856 1.00 83.12 156 GLU A N 1
ATOM 1269 C CA . GLU A 1 156 ? 30.652 -7.172 -5.196 1.00 83.12 156 GLU A CA 1
ATOM 1270 C C . GLU A 1 156 ? 29.852 -6.261 -6.132 1.00 83.12 156 GLU A C 1
ATOM 1272 O O . GLU A 1 156 ? 30.383 -5.328 -6.753 1.00 83.12 156 GLU A O 1
ATOM 1277 N N . HIS A 1 157 ? 28.547 -6.512 -6.186 1.00 91.69 157 HIS A N 1
ATOM 1278 C CA . HIS A 1 157 ? 27.580 -5.683 -6.889 1.00 91.69 157 HIS A CA 1
ATOM 1279 C C . HIS A 1 157 ? 26.900 -4.745 -5.900 1.00 91.69 157 HIS A C 1
ATOM 1281 O O . HIS A 1 157 ? 26.405 -5.199 -4.876 1.00 91.69 157 HIS A O 1
ATOM 1287 N N . GLN A 1 158 ? 26.862 -3.449 -6.204 1.00 93.88 158 GLN A N 1
ATOM 1288 C CA . GLN A 1 158 ? 26.229 -2.432 -5.367 1.00 93.88 158 GLN A CA 1
ATOM 1289 C C . GLN A 1 158 ? 25.102 -1.747 -6.131 1.00 93.88 158 GLN A C 1
ATOM 1291 O O . GLN A 1 158 ? 25.286 -1.298 -7.264 1.00 93.88 158 GLN A O 1
ATOM 1296 N N . ALA A 1 159 ? 23.943 -1.623 -5.496 1.00 95.31 159 ALA A N 1
ATOM 1297 C CA . ALA A 1 159 ? 22.810 -0.872 -6.009 1.00 95.31 159 ALA A CA 1
ATOM 1298 C C . ALA A 1 159 ? 22.495 0.287 -5.063 1.00 95.31 159 ALA A C 1
ATOM 1300 O O . ALA A 1 159 ? 22.379 0.100 -3.855 1.00 95.31 159 ALA A O 1
ATOM 1301 N N . SER A 1 160 ? 22.342 1.479 -5.631 1.00 96.00 160 SER A N 1
ATOM 1302 C CA . SER A 1 160 ? 21.768 2.644 -4.968 1.00 96.00 160 SER A CA 1
ATOM 1303 C C . SER A 1 160 ? 20.428 2.936 -5.619 1.00 96.00 160 SER A C 1
ATOM 1305 O O . SER A 1 160 ? 20.363 3.170 -6.828 1.00 96.00 160 SER A O 1
ATOM 1307 N N . ILE A 1 161 ? 19.352 2.890 -4.845 1.00 96.31 161 ILE A N 1
ATOM 1308 C CA . ILE A 1 161 ? 18.002 3.151 -5.342 1.00 96.31 161 ILE A CA 1
ATOM 1309 C C . ILE A 1 161 ? 17.415 4.364 -4.648 1.00 96.31 161 ILE A C 1
ATOM 1311 O O . ILE A 1 161 ? 17.703 4.607 -3.479 1.00 96.31 161 ILE A O 1
ATOM 1315 N N . THR A 1 162 ? 16.527 5.063 -5.345 1.00 96.06 162 THR A N 1
ATOM 1316 C CA . THR A 1 162 ? 15.583 5.997 -4.736 1.00 96.06 162 THR A CA 1
ATOM 1317 C C . THR A 1 162 ? 14.177 5.485 -4.998 1.00 96.06 162 THR A C 1
ATOM 1319 O O . THR A 1 162 ? 13.754 5.405 -6.155 1.00 96.06 162 THR A O 1
ATOM 1322 N N . LEU A 1 163 ? 13.470 5.134 -3.926 1.00 93.06 163 LEU A N 1
ATOM 1323 C CA . LEU A 1 163 ? 12.061 4.760 -3.964 1.00 93.06 163 LEU A CA 1
ATOM 1324 C C . LEU A 1 163 ? 11.214 5.904 -3.419 1.00 93.06 163 LEU A C 1
ATOM 1326 O O . LEU A 1 163 ? 11.522 6.455 -2.365 1.00 93.06 163 LEU A O 1
ATOM 1330 N N . CYS A 1 164 ? 10.139 6.231 -4.125 1.00 87.25 164 CYS A N 1
ATOM 1331 C CA . CYS A 1 164 ? 9.015 6.942 -3.538 1.00 87.25 164 CYS A CA 1
ATOM 1332 C C . CYS A 1 164 ? 8.177 5.918 -2.767 1.00 87.25 164 CYS A C 1
ATOM 1334 O O . CYS A 1 164 ? 7.746 4.913 -3.346 1.00 87.25 164 CYS A O 1
ATOM 1336 N N . ASP A 1 165 ? 8.025 6.125 -1.464 1.00 83.94 165 ASP A N 1
ATOM 1337 C CA . ASP A 1 165 ? 7.230 5.263 -0.600 1.00 83.94 165 ASP A CA 1
ATOM 1338 C C . ASP A 1 165 ? 5.719 5.559 -0.743 1.00 83.94 165 ASP A C 1
ATOM 1340 O O . ASP A 1 165 ? 5.319 6.559 -1.348 1.00 83.94 165 ASP A O 1
ATOM 1344 N N . PRO A 1 166 ? 4.844 4.728 -0.155 1.00 72.75 166 PRO A N 1
ATOM 1345 C CA . PRO A 1 166 ? 3.401 4.964 -0.178 1.00 72.75 166 PRO A CA 1
ATOM 1346 C C . PRO A 1 166 ? 2.941 6.248 0.526 1.00 72.75 166 PRO A C 1
ATOM 1348 O O . PRO A 1 166 ? 1.798 6.671 0.371 1.00 72.75 166 PRO A O 1
ATOM 1351 N N . THR A 1 167 ? 3.797 6.886 1.325 1.00 66.88 167 THR A N 1
ATOM 1352 C CA . THR A 1 167 ? 3.493 8.165 1.975 1.00 66.88 167 THR A CA 1
ATOM 1353 C C . THR A 1 167 ? 3.838 9.374 1.097 1.00 66.88 167 THR A C 1
ATOM 1355 O O . THR A 1 167 ? 3.412 10.491 1.417 1.00 66.88 167 THR A O 1
ATOM 1358 N N . GLY A 1 168 ? 4.528 9.145 -0.027 1.00 73.38 168 GLY A N 1
ATOM 1359 C CA . GLY A 1 168 ? 5.052 10.160 -0.938 1.00 73.38 168 GLY A CA 1
ATOM 1360 C C . GLY A 1 168 ? 6.450 10.663 -0.558 1.00 73.38 168 GLY A C 1
ATOM 1361 O O . GLY A 1 168 ? 6.901 11.670 -1.108 1.00 73.38 168 GLY A O 1
ATOM 1362 N N . GLU A 1 169 ? 7.123 10.018 0.397 1.00 77.56 169 GLU A N 1
ATOM 1363 C CA . GLU A 1 169 ? 8.494 10.333 0.792 1.00 77.56 169 GLU A CA 1
ATOM 1364 C C . GLU A 1 169 ? 9.503 9.603 -0.101 1.00 77.56 169 GLU A C 1
ATOM 1366 O O . GLU A 1 169 ? 9.345 8.431 -0.439 1.00 77.56 169 GLU A O 1
ATOM 1371 N N . TYR A 1 170 ? 10.580 10.299 -0.470 1.00 85.94 170 TYR A N 1
ATOM 1372 C CA . TYR A 1 170 ? 11.665 9.724 -1.262 1.00 85.94 170 TYR A CA 1
ATOM 1373 C C . TYR A 1 170 ? 12.760 9.187 -0.346 1.00 85.94 170 TYR A C 1
ATOM 1375 O O . TYR A 1 170 ? 13.391 9.939 0.400 1.00 85.94 170 TYR A O 1
ATOM 1383 N N . LEU A 1 171 ? 13.021 7.888 -0.444 1.00 91.38 171 LEU A N 1
ATOM 1384 C CA . LEU A 1 171 ? 14.033 7.193 0.336 1.00 91.38 171 LEU A CA 1
ATOM 1385 C C . LEU A 1 171 ? 15.136 6.675 -0.574 1.00 91.38 171 LEU A C 1
ATOM 1387 O O . LEU A 1 171 ? 14.878 5.910 -1.502 1.00 91.38 171 LEU A O 1
ATOM 1391 N N . THR A 1 172 ? 16.372 7.067 -0.268 1.00 94.38 172 THR A N 1
ATOM 1392 C CA . THR A 1 172 ? 17.562 6.559 -0.954 1.00 94.38 172 THR A CA 1
ATOM 1393 C C . THR A 1 172 ? 18.264 5.521 -0.092 1.00 94.38 172 THR A C 1
ATOM 1395 O O . THR A 1 172 ? 18.611 5.800 1.057 1.00 94.38 172 THR A O 1
ATOM 1398 N N . VAL A 1 173 ? 18.486 4.333 -0.650 1.00 94.81 173 VAL A N 1
ATOM 1399 C CA . VAL A 1 173 ? 19.117 3.198 0.033 1.00 94.81 173 VAL A CA 1
ATOM 1400 C C . VAL A 1 173 ? 20.201 2.595 -0.847 1.00 94.81 173 VAL A C 1
ATOM 1402 O O . VAL A 1 173 ? 20.062 2.541 -2.066 1.00 94.81 173 VAL A O 1
ATOM 1405 N N . ASN A 1 174 ? 21.275 2.136 -0.204 1.00 94.94 174 ASN A N 1
ATOM 1406 C CA . ASN A 1 174 ? 22.373 1.425 -0.842 1.00 94.94 174 ASN A CA 1
ATOM 1407 C C . ASN A 1 174 ? 22.445 0.003 -0.286 1.00 94.94 174 ASN A C 1
ATOM 1409 O O . ASN A 1 174 ? 22.440 -0.171 0.933 1.00 94.94 174 ASN A O 1
ATOM 1413 N N . ALA A 1 175 ? 22.569 -0.992 -1.157 1.00 94.94 175 ALA A N 1
ATOM 1414 C CA . ALA A 1 175 ? 22.802 -2.376 -0.761 1.00 94.94 175 ALA A CA 1
ATOM 1415 C C . ALA A 1 175 ? 23.827 -3.050 -1.675 1.00 94.94 175 ALA A C 1
ATOM 1417 O O . ALA A 1 175 ? 24.027 -2.635 -2.820 1.00 94.94 175 ALA A O 1
ATOM 1418 N N . SER A 1 176 ? 24.460 -4.095 -1.148 1.00 93.94 176 SER A N 1
ATOM 1419 C CA . SER A 1 176 ? 25.386 -4.958 -1.878 1.00 93.94 176 SER A CA 1
ATOM 1420 C C . SER A 1 176 ? 24.776 -6.345 -2.035 1.00 93.94 176 SER A C 1
ATOM 1422 O O . SER A 1 176 ? 24.033 -6.768 -1.161 1.00 93.94 176 SER A O 1
ATOM 1424 N N . GLY A 1 177 ? 25.109 -7.068 -3.098 1.00 90.88 177 GLY A N 1
ATOM 1425 C CA . GLY A 1 177 ? 24.640 -8.438 -3.299 1.00 90.88 177 GLY A CA 1
ATOM 1426 C C . GLY A 1 177 ? 25.583 -9.273 -4.157 1.00 90.88 177 GLY A C 1
ATOM 1427 O O . GLY A 1 177 ? 26.506 -8.750 -4.791 1.00 90.88 177 GLY A O 1
ATOM 1428 N N . ASP A 1 178 ? 25.310 -10.574 -4.201 1.00 89.88 178 ASP A N 1
ATOM 1429 C CA . ASP A 1 178 ? 26.095 -11.567 -4.949 1.00 89.88 178 ASP A CA 1
ATOM 1430 C C . ASP A 1 178 ? 25.818 -11.509 -6.460 1.00 89.88 178 ASP A C 1
ATOM 1432 O O . ASP A 1 178 ? 26.561 -12.049 -7.280 1.00 89.88 178 ASP A O 1
ATOM 1436 N N . SER A 1 179 ? 24.737 -10.834 -6.851 1.00 90.38 179 SER A N 1
ATOM 1437 C CA . S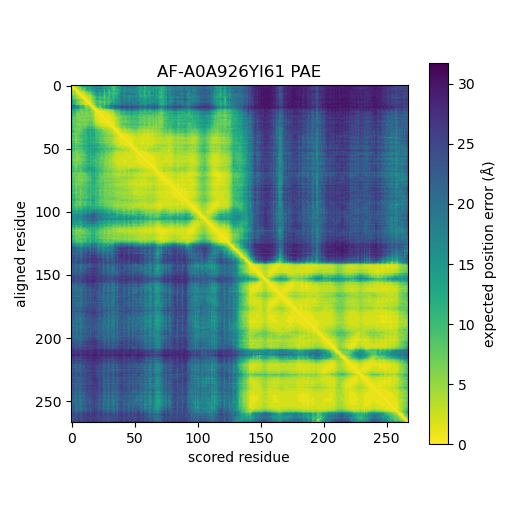ER A 1 179 ? 24.391 -10.553 -8.241 1.00 90.38 179 SER A CA 1
ATOM 1438 C C . SER A 1 179 ? 23.826 -9.137 -8.387 1.00 90.38 179 SER A C 1
ATOM 1440 O O . SER A 1 179 ? 23.372 -8.549 -7.400 1.00 90.38 179 SER A O 1
ATOM 1442 N N . PRO A 1 180 ? 23.782 -8.576 -9.611 1.00 90.94 180 PRO A N 1
ATOM 1443 C CA . PRO A 1 180 ? 23.172 -7.271 -9.834 1.00 90.94 180 PRO A CA 1
ATOM 1444 C C . PRO A 1 180 ? 21.720 -7.194 -9.361 1.00 90.94 180 PRO A C 1
ATOM 1446 O O . PRO A 1 180 ? 21.311 -6.189 -8.787 1.00 90.94 180 PRO A O 1
ATOM 1449 N N . PHE A 1 181 ? 20.951 -8.261 -9.591 1.00 92.25 181 PHE A N 1
ATOM 1450 C CA . PHE A 1 181 ? 19.561 -8.323 -9.157 1.00 92.25 181 PHE A CA 1
ATOM 1451 C C . PHE A 1 181 ? 19.450 -8.463 -7.641 1.00 92.25 181 PHE A C 1
ATOM 1453 O O . PHE A 1 181 ? 18.620 -7.792 -7.050 1.00 92.25 181 PHE A O 1
ATOM 1460 N N . ASP A 1 182 ? 20.303 -9.269 -7.010 1.00 92.69 182 ASP A N 1
ATOM 1461 C CA . ASP A 1 182 ? 20.315 -9.438 -5.553 1.00 92.69 182 ASP A CA 1
ATOM 1462 C C . ASP A 1 182 ? 20.599 -8.110 -4.830 1.00 92.69 182 ASP A C 1
ATOM 1464 O O . ASP A 1 182 ? 19.851 -7.720 -3.940 1.00 92.69 182 ASP A O 1
ATOM 1468 N N . ALA A 1 183 ? 21.580 -7.328 -5.296 1.00 94.69 183 ALA A N 1
ATOM 1469 C CA . ALA A 1 183 ? 21.848 -5.996 -4.744 1.00 94.69 183 ALA A CA 1
ATOM 1470 C C . ALA A 1 183 ? 20.630 -5.056 -4.866 1.00 94.69 183 ALA A C 1
ATOM 1472 O O . ALA A 1 183 ? 20.305 -4.317 -3.936 1.00 94.69 183 ALA A O 1
ATOM 1473 N N . ILE A 1 184 ? 19.933 -5.094 -6.008 1.00 95.00 184 ILE A N 1
ATOM 1474 C CA . ILE A 1 184 ? 18.695 -4.333 -6.232 1.00 95.00 184 ILE A CA 1
ATOM 1475 C C . ILE A 1 184 ? 17.584 -4.823 -5.298 1.00 95.00 184 ILE A C 1
ATOM 1477 O O . ILE A 1 184 ? 16.908 -4.003 -4.678 1.00 95.00 184 ILE A O 1
ATOM 1481 N N . GLN A 1 185 ? 17.405 -6.141 -5.194 1.00 95.00 185 GLN A N 1
ATOM 1482 C CA . GLN A 1 185 ? 16.383 -6.772 -4.371 1.00 95.00 185 GLN A CA 1
ATOM 1483 C C . GLN A 1 185 ? 16.559 -6.357 -2.912 1.00 95.00 185 GLN A C 1
ATOM 1485 O O . GLN A 1 185 ? 15.634 -5.812 -2.322 1.00 95.00 185 GLN A O 1
ATOM 1490 N N . GLN A 1 186 ? 17.772 -6.491 -2.375 1.00 94.56 186 GLN A N 1
ATOM 1491 C CA . GLN A 1 186 ? 18.095 -6.106 -1.005 1.00 94.56 186 GLN A CA 1
ATOM 1492 C C . GLN A 1 186 ? 17.900 -4.609 -0.749 1.00 94.56 186 GLN A C 1
ATOM 1494 O O . GLN A 1 186 ? 17.403 -4.231 0.310 1.00 94.56 186 GLN A O 1
ATOM 1499 N N . ALA A 1 187 ? 18.264 -3.742 -1.699 1.00 95.50 187 ALA A N 1
ATOM 1500 C CA . ALA A 1 187 ? 18.049 -2.304 -1.550 1.00 95.50 187 ALA A CA 1
ATOM 1501 C C . ALA A 1 187 ? 16.552 -1.962 -1.470 1.00 95.50 187 ALA A C 1
ATOM 1503 O O . ALA A 1 187 ? 16.154 -1.131 -0.653 1.00 95.50 187 ALA A O 1
ATOM 1504 N N . ILE A 1 188 ? 15.725 -2.608 -2.302 1.00 94.94 188 ILE A N 1
ATOM 1505 C CA . ILE A 1 188 ? 14.267 -2.428 -2.303 1.00 94.94 188 ILE A CA 1
ATOM 1506 C C . ILE A 1 188 ? 13.676 -2.991 -1.009 1.00 94.94 188 ILE A C 1
ATOM 1508 O O . ILE A 1 188 ? 12.921 -2.298 -0.330 1.00 94.94 188 ILE A O 1
ATOM 1512 N N . ASP A 1 189 ? 14.072 -4.204 -0.631 1.00 93.00 189 ASP A N 1
ATOM 1513 C CA . ASP A 1 189 ? 13.604 -4.896 0.567 1.00 93.00 189 ASP A CA 1
ATOM 1514 C C . ASP A 1 189 ? 13.901 -4.080 1.837 1.00 93.00 189 ASP A C 1
ATOM 1516 O O . ASP A 1 189 ? 13.010 -3.880 2.652 1.00 93.00 189 ASP A O 1
ATOM 1520 N N . GLN A 1 190 ? 15.078 -3.456 1.952 1.00 91.81 190 GLN A N 1
ATOM 1521 C CA . GLN A 1 190 ? 15.412 -2.560 3.072 1.00 91.81 190 GLN A CA 1
ATOM 1522 C C . GLN A 1 190 ? 14.482 -1.346 3.229 1.00 91.81 190 GLN A C 1
ATOM 1524 O O . GLN A 1 190 ? 14.385 -0.784 4.325 1.00 91.81 190 GLN A O 1
ATOM 1529 N N . VAL A 1 191 ? 13.861 -0.875 2.145 1.00 90.06 191 VAL A N 1
ATOM 1530 C CA . VAL A 1 191 ? 12.845 0.182 2.217 1.00 90.06 191 VAL A CA 1
ATOM 1531 C C . VAL A 1 191 ? 11.510 -0.429 2.613 1.00 90.06 191 VAL A C 1
ATOM 1533 O O . VAL A 1 191 ? 10.873 0.065 3.536 1.00 90.06 191 VAL A O 1
ATOM 1536 N N . VAL A 1 192 ? 11.109 -1.506 1.941 1.00 87.88 192 VAL A N 1
ATOM 1537 C CA . VAL A 1 192 ? 9.806 -2.163 2.110 1.00 87.88 192 VAL A CA 1
ATOM 1538 C C . VAL A 1 192 ? 9.631 -2.732 3.515 1.00 87.88 192 VAL A C 1
ATOM 1540 O O . VAL A 1 192 ? 8.586 -2.521 4.129 1.00 87.88 192 VAL A O 1
ATOM 1543 N N . ASP A 1 193 ? 10.666 -3.364 4.059 1.00 85.44 193 ASP A N 1
ATOM 1544 C CA . ASP A 1 193 ? 10.649 -4.017 5.369 1.00 85.44 193 ASP A CA 1
ATOM 1545 C C . ASP A 1 193 ? 10.526 -3.005 6.530 1.00 85.44 193 ASP A C 1
ATOM 1547 O O . ASP A 1 193 ? 10.251 -3.382 7.667 1.00 85.44 193 ASP A O 1
ATOM 1551 N N . ARG A 1 194 ? 10.662 -1.693 6.265 1.00 81.50 194 ARG A N 1
ATOM 1552 C CA . ARG A 1 194 ? 10.311 -0.636 7.237 1.00 81.50 194 ARG A CA 1
ATOM 1553 C C . ARG A 1 194 ? 8.805 -0.484 7.430 1.00 81.50 194 ARG A C 1
ATOM 1555 O O . ARG A 1 194 ? 8.381 0.108 8.418 1.00 81.50 194 ARG A O 1
ATOM 1562 N N . TYR A 1 195 ? 8.021 -0.948 6.463 1.00 72.62 195 TYR A N 1
ATOM 1563 C CA . TYR A 1 195 ? 6.572 -0.778 6.416 1.00 72.62 195 TYR A CA 1
ATOM 1564 C C . TYR A 1 195 ? 5.835 -2.113 6.517 1.00 72.62 195 TYR A C 1
ATOM 1566 O O . TYR A 1 195 ? 4.724 -2.143 7.034 1.00 72.62 195 TYR A O 1
ATOM 1574 N N . PHE A 1 196 ? 6.416 -3.212 6.032 1.00 73.69 196 PHE A N 1
ATOM 1575 C CA . PHE A 1 196 ? 5.723 -4.493 5.896 1.00 73.69 196 PHE A CA 1
ATOM 1576 C C . PHE A 1 196 ? 6.563 -5.657 6.390 1.00 73.69 196 PHE A C 1
ATOM 1578 O O . PHE A 1 196 ? 7.761 -5.713 6.139 1.00 73.69 196 PHE A O 1
ATOM 1585 N N . GLU A 1 197 ? 5.920 -6.622 7.047 1.00 76.38 197 GLU A N 1
ATOM 1586 C CA . GLU A 1 197 ? 6.582 -7.861 7.443 1.00 76.38 197 GLU A CA 1
ATOM 1587 C C . GLU A 1 197 ? 6.313 -8.892 6.352 1.00 76.38 197 GLU A C 1
ATOM 1589 O O . GLU A 1 197 ? 5.375 -9.687 6.414 1.00 76.38 197 GLU A O 1
ATOM 1594 N N . ILE A 1 198 ? 7.095 -8.807 5.277 1.00 80.75 198 ILE A N 1
ATOM 1595 C CA . ILE A 1 198 ? 6.930 -9.691 4.127 1.00 80.75 198 ILE A CA 1
ATOM 1596 C C . ILE A 1 198 ? 7.858 -10.901 4.281 1.00 80.75 198 ILE A C 1
ATOM 1598 O O . ILE A 1 198 ? 9.046 -10.707 4.552 1.00 80.75 198 ILE A O 1
ATOM 1602 N N . PRO A 1 199 ? 7.367 -12.142 4.072 1.00 83.12 199 PRO A N 1
ATOM 1603 C CA . PRO A 1 199 ? 8.215 -13.328 4.053 1.00 83.12 199 PRO A CA 1
ATOM 1604 C C . PRO A 1 199 ? 9.390 -13.201 3.080 1.00 83.12 199 PRO A C 1
ATOM 1606 O O . PRO A 1 199 ? 9.389 -12.367 2.169 1.00 83.12 199 PRO A O 1
ATOM 1609 N N . ALA A 1 200 ? 10.391 -14.065 3.255 1.00 84.56 200 ALA A N 1
ATOM 1610 C CA . ALA A 1 200 ? 11.556 -14.092 2.382 1.00 84.56 200 ALA A CA 1
ATOM 1611 C C . ALA A 1 200 ? 11.140 -14.258 0.911 1.00 84.56 200 ALA A C 1
ATOM 1613 O O . ALA A 1 200 ? 10.341 -15.133 0.570 1.00 84.56 200 ALA A O 1
ATOM 1614 N N . ARG A 1 201 ? 11.701 -13.398 0.059 1.00 90.06 201 ARG A N 1
ATOM 1615 C CA . ARG A 1 201 ? 11.414 -13.318 -1.373 1.00 90.06 201 ARG A CA 1
ATOM 1616 C C . ARG A 1 201 ? 12.568 -13.928 -2.143 1.00 90.06 201 ARG A C 1
ATOM 1618 O O . ARG A 1 201 ? 13.716 -13.513 -1.978 1.00 90.06 201 ARG A O 1
ATOM 1625 N N . GLN A 1 202 ? 12.269 -14.907 -2.986 1.00 91.62 202 GLN A N 1
ATOM 1626 C CA . GLN A 1 202 ? 13.275 -15.590 -3.787 1.00 91.62 202 GLN A CA 1
ATOM 1627 C C . GLN A 1 202 ? 12.970 -15.453 -5.275 1.00 91.62 202 GLN A C 1
ATOM 1629 O O . GLN A 1 202 ? 11.883 -15.795 -5.734 1.00 91.62 202 GLN A O 1
ATOM 1634 N N . LEU A 1 203 ? 13.961 -15.009 -6.046 1.00 94.31 203 LEU A N 1
ATOM 1635 C CA . LEU A 1 203 ? 13.903 -15.036 -7.503 1.00 94.31 203 LEU A CA 1
ATOM 1636 C C . LEU A 1 203 ? 13.931 -16.486 -8.007 1.00 94.31 203 LEU A C 1
ATOM 1638 O O . LEU A 1 203 ? 14.976 -17.137 -7.975 1.00 94.31 203 LEU A O 1
ATOM 1642 N N . SER A 1 204 ? 12.797 -16.987 -8.501 1.00 93.25 204 SER A N 1
ATOM 1643 C CA . SER A 1 204 ? 12.709 -18.323 -9.105 1.00 93.25 204 SER A CA 1
ATOM 1644 C C . SER A 1 204 ? 12.960 -18.311 -10.607 1.00 93.25 204 SER A C 1
ATOM 1646 O O . SER A 1 204 ? 13.490 -19.284 -11.148 1.00 93.25 204 SER A O 1
ATOM 1648 N N . ARG A 1 205 ? 12.608 -17.222 -11.305 1.00 93.94 205 ARG A N 1
ATOM 1649 C CA . ARG A 1 205 ? 12.908 -17.054 -12.735 1.00 93.94 205 ARG A CA 1
ATOM 1650 C C . ARG A 1 205 ? 13.222 -15.615 -13.090 1.00 93.94 205 ARG A C 1
ATOM 1652 O O . ARG A 1 205 ? 12.602 -14.685 -12.589 1.00 93.94 205 ARG A O 1
ATOM 1659 N N . PHE A 1 206 ? 14.123 -15.476 -14.051 1.00 94.88 206 PHE A N 1
ATOM 1660 C CA . PHE A 1 206 ? 14.475 -14.223 -14.696 1.00 94.88 206 PHE A CA 1
ATOM 1661 C C . PHE A 1 206 ? 14.680 -14.496 -16.180 1.00 94.88 206 PHE A C 1
ATOM 1663 O O . PHE A 1 206 ? 15.515 -15.328 -16.540 1.00 94.88 206 PHE A O 1
ATOM 1670 N N . TYR A 1 207 ? 13.921 -13.829 -17.045 1.00 93.38 207 TYR A N 1
ATOM 1671 C CA . TYR A 1 207 ? 14.099 -13.977 -18.485 1.00 93.38 207 TYR A CA 1
ATOM 1672 C C . TYR A 1 207 ? 13.650 -12.744 -19.266 1.00 93.38 207 TYR A C 1
ATOM 1674 O O . TYR A 1 207 ? 12.823 -11.949 -18.825 1.00 93.38 207 TYR A O 1
ATOM 1682 N N . VAL A 1 208 ? 14.206 -12.616 -20.467 1.00 91.94 208 VAL A N 1
ATOM 1683 C CA . VAL A 1 208 ? 13.828 -11.614 -21.464 1.00 91.94 208 VAL A CA 1
ATOM 1684 C C . VAL A 1 208 ? 13.029 -12.341 -22.549 1.00 91.94 208 VAL A C 1
ATOM 1686 O O . VAL A 1 208 ? 13.550 -13.311 -23.113 1.00 91.94 208 VAL A O 1
ATOM 1689 N N . PRO A 1 209 ? 11.771 -11.953 -22.828 1.00 87.25 209 PRO A N 1
ATOM 1690 C CA . PRO A 1 209 ? 10.980 -12.552 -23.898 1.00 87.25 209 PRO A CA 1
ATOM 1691 C C . PRO A 1 209 ? 11.692 -12.444 -25.252 1.00 87.25 209 PRO A C 1
ATOM 1693 O O . PRO A 1 209 ? 12.461 -11.514 -25.492 1.00 87.25 209 PRO A O 1
ATOM 1696 N N . GLN A 1 210 ? 11.440 -13.398 -26.153 1.00 76.06 210 GLN A N 1
ATOM 1697 C CA . GLN A 1 210 ? 12.055 -13.436 -27.487 1.00 76.06 210 GLN A CA 1
ATOM 1698 C C . GLN A 1 210 ? 11.432 -12.399 -28.439 1.00 76.06 210 GLN A C 1
ATOM 1700 O O . GLN A 1 210 ? 10.837 -12.742 -29.459 1.00 76.06 210 GLN A O 1
ATOM 1705 N N . THR A 1 211 ? 11.556 -11.122 -28.099 1.00 68.69 211 THR A N 1
ATOM 1706 C CA . THR A 1 211 ? 11.045 -9.992 -28.880 1.00 68.69 211 THR A CA 1
ATOM 1707 C C . THR A 1 211 ? 12.206 -9.350 -29.653 1.00 68.69 211 THR A C 1
ATOM 1709 O O . THR A 1 211 ? 13.314 -9.278 -29.116 1.00 68.69 211 THR A O 1
ATOM 1712 N N . PRO A 1 212 ? 12.027 -8.883 -30.907 1.00 70.06 212 PRO A N 1
ATOM 1713 C CA . PRO A 1 212 ? 13.121 -8.277 -31.665 1.00 70.06 212 PRO A CA 1
ATOM 1714 C C . PRO A 1 212 ? 13.610 -6.984 -30.998 1.00 70.06 212 PRO A C 1
ATOM 1716 O O . PRO A 1 212 ? 12.926 -5.963 -31.022 1.00 70.06 212 PRO A O 1
ATOM 1719 N N . ILE A 1 213 ? 14.812 -7.016 -30.423 1.00 69.75 213 ILE A N 1
ATOM 1720 C CA . ILE A 1 213 ? 15.478 -5.837 -29.858 1.00 69.75 213 ILE A CA 1
ATOM 1721 C C . ILE A 1 213 ? 16.168 -5.100 -31.013 1.00 69.75 213 ILE A C 1
ATOM 1723 O O . ILE A 1 213 ? 17.224 -5.514 -31.495 1.00 69.75 213 ILE A O 1
ATOM 1727 N N . LEU A 1 214 ? 15.543 -4.030 -31.509 1.00 73.19 214 LEU A N 1
ATOM 1728 C CA . LEU A 1 214 ? 16.033 -3.272 -32.664 1.00 73.19 214 LEU A CA 1
ATOM 1729 C C . LEU A 1 214 ? 16.834 -2.039 -32.227 1.00 73.19 214 LEU A C 1
ATOM 1731 O O . LEU A 1 214 ? 16.291 -0.951 -32.051 1.00 73.19 214 LEU A O 1
ATOM 1735 N N . GLY A 1 215 ? 18.151 -2.209 -32.107 1.00 71.69 215 GLY A N 1
ATOM 1736 C CA . GLY A 1 215 ? 19.103 -1.119 -31.872 1.00 71.69 215 GLY A CA 1
ATOM 1737 C C . GLY A 1 215 ? 19.568 -0.981 -30.420 1.00 71.69 215 GLY A C 1
ATOM 1738 O O . GLY A 1 215 ? 18.995 -1.555 -29.501 1.00 71.69 215 GLY A O 1
ATOM 1739 N N . ALA A 1 216 ? 20.640 -0.209 -30.212 1.00 69.94 216 ALA A N 1
ATOM 1740 C CA . ALA A 1 216 ? 21.328 -0.095 -28.918 1.00 69.94 216 ALA A CA 1
ATOM 1741 C C . ALA A 1 216 ? 20.493 0.565 -27.802 1.00 69.94 216 ALA A C 1
ATOM 1743 O O . ALA A 1 216 ? 20.773 0.351 -26.630 1.00 69.94 216 ALA A O 1
ATOM 1744 N N . ASN A 1 217 ? 19.464 1.336 -28.167 1.00 75.75 217 ASN A N 1
ATOM 1745 C CA . ASN A 1 217 ? 18.554 2.011 -27.234 1.00 75.75 217 ASN A CA 1
ATOM 1746 C C . ASN A 1 217 ? 17.164 1.360 -27.201 1.00 75.75 217 ASN A C 1
ATOM 1748 O O . ASN A 1 217 ? 16.201 1.987 -26.760 1.00 75.75 217 ASN A O 1
ATOM 1752 N N . ALA A 1 218 ? 17.031 0.147 -27.736 1.00 82.19 218 ALA A N 1
ATOM 1753 C CA . ALA A 1 218 ? 15.758 -0.547 -27.751 1.00 82.19 218 ALA A CA 1
ATOM 1754 C C . ALA A 1 218 ? 15.282 -0.836 -26.325 1.00 82.19 218 ALA A C 1
ATOM 1756 O O . ALA A 1 218 ? 16.055 -1.219 -25.445 1.00 82.19 218 ALA A O 1
ATOM 1757 N N . THR A 1 219 ? 13.984 -0.660 -26.115 1.00 87.44 219 THR A N 1
ATOM 1758 C CA . THR A 1 219 ? 13.326 -1.048 -24.875 1.00 87.44 219 THR A CA 1
ATOM 1759 C C . THR A 1 219 ? 13.355 -2.566 -24.746 1.00 87.44 219 THR A C 1
ATOM 1761 O O . THR A 1 219 ? 12.981 -3.279 -25.677 1.00 87.44 219 THR A O 1
ATOM 1764 N N . VAL A 1 220 ? 13.790 -3.053 -23.588 1.00 88.69 220 VAL A N 1
ATOM 1765 C CA . VAL A 1 220 ? 13.839 -4.477 -23.267 1.00 88.69 220 VAL A CA 1
ATOM 1766 C C . VAL A 1 220 ? 12.792 -4.769 -22.206 1.00 88.69 220 VAL A C 1
ATOM 1768 O O . VAL A 1 22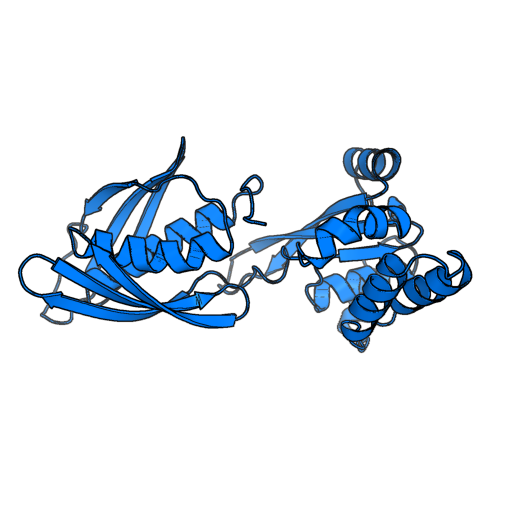0 ? 12.776 -4.122 -21.158 1.00 88.69 220 VAL A O 1
ATOM 1771 N N . GLU A 1 221 ? 11.932 -5.748 -22.478 1.00 93.06 221 GLU A N 1
ATOM 1772 C CA . GLU A 1 221 ? 11.038 -6.308 -21.471 1.00 93.06 221 GLU A CA 1
ATOM 1773 C C . GLU A 1 221 ? 11.793 -7.341 -20.633 1.00 93.06 221 GLU A C 1
ATOM 1775 O O . GLU A 1 221 ? 12.433 -8.248 -21.166 1.00 93.06 221 GLU A O 1
ATOM 1780 N N . VAL A 1 222 ? 11.703 -7.218 -19.315 1.00 94.94 222 VAL A N 1
ATOM 1781 C CA . VAL A 1 222 ? 12.215 -8.208 -18.369 1.00 94.94 222 VAL A CA 1
ATOM 1782 C C . VAL A 1 222 ? 11.040 -8.789 -17.611 1.00 94.94 222 VAL A C 1
ATOM 1784 O O . VAL A 1 222 ? 10.214 -8.044 -17.082 1.00 94.94 222 VAL A O 1
ATOM 1787 N N . VAL A 1 223 ? 10.988 -10.117 -17.542 1.00 95.50 223 VAL A N 1
ATOM 1788 C CA . VAL A 1 223 ? 10.023 -10.864 -16.742 1.00 95.50 223 VAL A CA 1
ATOM 1789 C C . VAL A 1 223 ? 10.753 -11.517 -15.578 1.00 95.50 223 VAL A C 1
ATOM 1791 O O . VAL A 1 223 ? 11.773 -12.188 -15.766 1.00 95.50 223 VAL A O 1
ATOM 1794 N N . ILE A 1 224 ? 10.204 -11.348 -14.381 1.00 96.19 224 ILE A N 1
ATOM 1795 C CA . ILE A 1 224 ? 10.674 -12.018 -13.172 1.00 96.19 224 ILE A CA 1
ATOM 1796 C C . ILE A 1 224 ? 9.548 -12.846 -12.554 1.00 96.19 224 ILE A C 1
ATOM 1798 O O . ILE A 1 224 ? 8.371 -12.488 -12.652 1.00 96.19 224 ILE A O 1
ATOM 1802 N N . CYS A 1 225 ? 9.928 -13.934 -11.894 1.00 95.75 225 CYS A N 1
ATOM 1803 C CA . CYS A 1 225 ? 9.062 -14.710 -11.017 1.00 95.75 225 CYS A CA 1
ATOM 1804 C C . CYS A 1 225 ? 9.676 -14.711 -9.620 1.00 95.75 225 CYS A C 1
ATOM 1806 O O . CYS A 1 225 ? 10.846 -15.074 -9.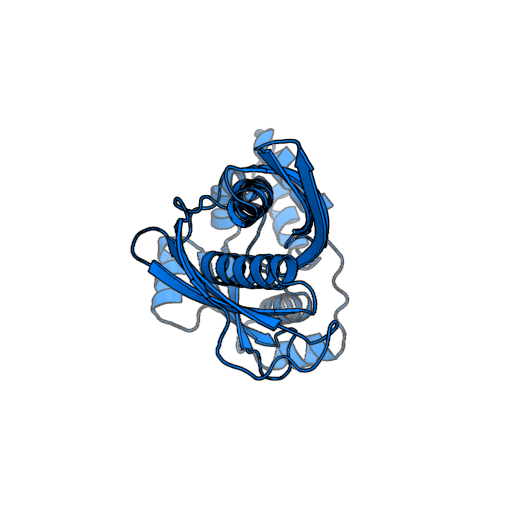463 1.00 95.75 225 CYS A O 1
ATOM 1808 N N . ILE A 1 226 ? 8.889 -14.294 -8.634 1.00 95.50 226 ILE A N 1
ATOM 1809 C CA . ILE A 1 226 ? 9.271 -14.257 -7.227 1.00 95.50 226 ILE A CA 1
ATOM 1810 C C . ILE A 1 226 ? 8.401 -15.251 -6.467 1.00 95.50 226 ILE A C 1
ATOM 1812 O O . ILE A 1 226 ? 7.176 -15.206 -6.569 1.00 95.50 226 ILE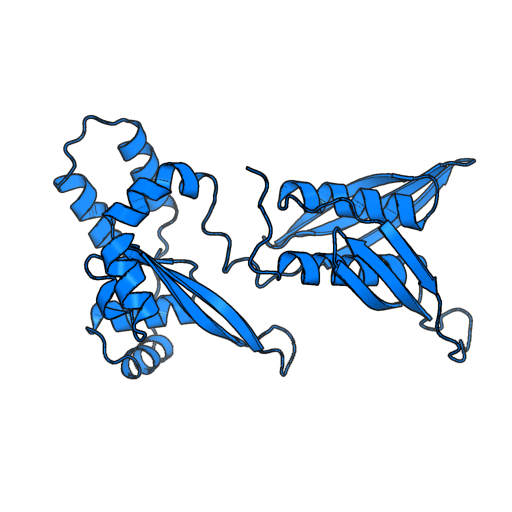 A O 1
ATOM 1816 N N . GLU A 1 227 ? 9.044 -16.116 -5.694 1.00 92.94 227 GLU A N 1
ATOM 1817 C CA . GLU A 1 227 ? 8.390 -16.953 -4.691 1.00 92.94 227 GLU A CA 1
ATOM 1818 C C . GLU A 1 227 ? 8.414 -16.221 -3.349 1.00 92.94 227 GLU A C 1
ATOM 1820 O O . GLU A 1 227 ? 9.454 -15.698 -2.936 1.00 92.94 227 GLU A O 1
ATOM 1825 N N . CYS A 1 228 ? 7.270 -16.178 -2.674 1.00 88.50 228 CYS A N 1
ATOM 1826 C CA . CYS A 1 228 ? 7.104 -15.560 -1.366 1.00 88.50 228 CYS A CA 1
ATOM 1827 C C . CYS A 1 228 ? 6.118 -16.394 -0.540 1.00 88.50 228 CYS A C 1
ATOM 1829 O O . CYS A 1 228 ? 4.905 -16.332 -0.747 1.00 88.50 228 CYS A O 1
ATOM 1831 N N . GLY A 1 229 ? 6.634 -17.199 0.393 1.00 84.38 229 GLY A N 1
ATOM 1832 C CA . GLY A 1 229 ? 5.818 -18.190 1.104 1.00 84.38 229 GLY A CA 1
ATOM 1833 C C . GLY A 1 229 ? 5.198 -19.198 0.130 1.00 84.38 229 GLY A C 1
ATOM 1834 O O . GLY A 1 229 ? 5.917 -19.814 -0.650 1.00 84.38 229 GLY A O 1
ATOM 1835 N N . ASP A 1 230 ? 3.869 -19.323 0.151 1.00 80.94 230 ASP A N 1
ATOM 1836 C CA . ASP A 1 230 ? 3.108 -20.213 -0.744 1.00 80.94 230 ASP A CA 1
ATOM 1837 C C . ASP A 1 230 ? 2.666 -19.529 -2.058 1.00 80.94 230 ASP A C 1
ATOM 1839 O O . ASP A 1 230 ? 1.885 -20.092 -2.830 1.00 80.94 230 ASP A O 1
ATOM 1843 N N . GLN A 1 231 ? 3.120 -18.297 -2.314 1.00 83.44 231 GLN A N 1
ATOM 1844 C CA . GLN A 1 231 ? 2.736 -17.511 -3.487 1.00 83.44 231 GLN A CA 1
ATOM 1845 C C . GLN A 1 231 ? 3.875 -17.429 -4.508 1.00 83.44 231 GLN A C 1
ATOM 1847 O O . GLN A 1 231 ? 5.005 -17.090 -4.162 1.00 83.44 231 GLN A O 1
ATOM 1852 N N . SER A 1 232 ? 3.539 -17.646 -5.782 1.00 89.50 232 SER A N 1
ATOM 1853 C CA . SER A 1 232 ? 4.417 -17.395 -6.929 1.00 89.50 232 SER A CA 1
ATOM 1854 C C . SER A 1 232 ? 3.843 -16.240 -7.744 1.00 89.50 232 SER A C 1
ATOM 1856 O O . SER A 1 232 ? 2.726 -16.331 -8.261 1.00 89.50 232 SER A O 1
ATOM 1858 N N . ILE A 1 233 ? 4.583 -15.135 -7.841 1.00 92.62 233 ILE A N 1
ATOM 1859 C CA . ILE A 1 233 ? 4.133 -13.913 -8.514 1.00 92.62 233 ILE A CA 1
ATOM 1860 C C . ILE A 1 233 ? 5.043 -13.631 -9.700 1.00 92.62 233 ILE A C 1
ATOM 1862 O O . ILE A 1 233 ? 6.259 -13.495 -9.564 1.00 92.62 233 ILE A O 1
ATOM 1866 N N . GLN A 1 234 ? 4.433 -13.496 -10.875 1.00 94.81 234 GLN A N 1
ATOM 1867 C CA . GLN A 1 234 ? 5.121 -13.141 -12.108 1.00 94.81 234 GLN A CA 1
ATOM 1868 C C . GLN A 1 234 ? 4.771 -11.712 -12.520 1.00 94.81 234 GLN A C 1
ATOM 1870 O O . GLN A 1 234 ? 3.596 -11.369 -12.664 1.00 94.81 234 GLN A O 1
ATOM 1875 N N . LYS A 1 235 ? 5.792 -10.888 -12.769 1.00 95.94 235 LYS A N 1
ATOM 1876 C CA . LYS A 1 235 ? 5.634 -9.518 -13.274 1.00 95.94 235 LYS A CA 1
ATOM 1877 C C . LYS A 1 235 ? 6.659 -9.202 -14.345 1.00 95.94 235 LYS A C 1
ATOM 1879 O O . LYS A 1 235 ? 7.740 -9.785 -14.381 1.00 95.94 235 LYS A O 1
ATOM 1884 N N . SER A 1 236 ? 6.312 -8.240 -15.194 1.00 95.25 236 SER A N 1
ATOM 1885 C CA . SER A 1 236 ? 7.224 -7.690 -16.186 1.00 95.25 236 SER A CA 1
ATOM 1886 C C . SER A 1 236 ? 7.230 -6.166 -16.196 1.00 95.25 236 SER A C 1
ATOM 1888 O O . SER A 1 236 ? 6.273 -5.492 -15.785 1.00 95.25 236 SER A O 1
ATOM 1890 N N . ALA A 1 237 ? 8.342 -5.608 -16.656 1.00 93.75 237 ALA A N 1
ATOM 1891 C CA . ALA A 1 237 ? 8.475 -4.194 -16.966 1.00 93.75 237 ALA A CA 1
ATOM 1892 C C . ALA A 1 237 ? 9.431 -4.010 -18.144 1.00 93.75 237 ALA A C 1
ATOM 1894 O O . ALA A 1 237 ? 10.186 -4.912 -18.503 1.00 93.75 237 ALA A O 1
ATOM 1895 N N . SER A 1 238 ? 9.346 -2.844 -18.775 1.00 92.19 238 SER A N 1
ATOM 1896 C CA . SER A 1 238 ? 10.033 -2.540 -20.024 1.00 92.19 238 SER A CA 1
ATOM 1897 C C . SER A 1 238 ? 10.826 -1.252 -19.873 1.00 92.19 238 SER A C 1
ATOM 1899 O O . SER A 1 238 ? 10.247 -0.205 -19.604 1.00 92.19 238 SER A O 1
ATOM 1901 N N . HIS A 1 239 ? 12.140 -1.319 -20.077 1.00 92.06 239 HIS A N 1
ATOM 1902 C CA . HIS A 1 239 ? 13.023 -0.153 -20.012 1.00 92.06 239 HIS A CA 1
ATOM 1903 C C . HIS A 1 239 ? 14.192 -0.321 -20.990 1.00 92.06 239 HIS A C 1
ATOM 1905 O O . HIS A 1 239 ? 14.599 -1.435 -21.310 1.00 92.06 239 HIS A O 1
ATOM 1911 N N . SER A 1 240 ? 14.804 0.780 -21.429 1.00 88.81 240 SER A N 1
ATOM 1912 C CA . SER A 1 240 ? 16.056 0.762 -22.211 1.00 88.81 240 SER A CA 1
ATOM 1913 C C . SER A 1 240 ? 17.276 0.246 -21.427 1.00 88.81 240 SER A C 1
ATOM 1915 O O . SER A 1 240 ? 18.352 0.067 -21.986 1.00 88.81 240 SER A O 1
ATOM 1917 N N . ASN A 1 241 ? 17.123 0.006 -20.121 1.00 90.06 241 ASN A N 1
ATOM 1918 C CA . ASN A 1 241 ? 18.146 -0.533 -19.235 1.00 90.06 241 ASN A CA 1
ATOM 1919 C C . ASN A 1 241 ? 17.548 -1.767 -18.561 1.00 90.06 241 ASN A C 1
ATOM 1921 O O . ASN A 1 241 ? 16.610 -1.651 -17.774 1.00 90.06 241 ASN A O 1
ATOM 1925 N N . MET A 1 242 ? 18.106 -2.936 -18.868 1.00 90.81 242 MET A N 1
ATOM 1926 C CA . MET A 1 242 ? 17.606 -4.226 -18.394 1.00 90.81 242 MET A CA 1
ATOM 1927 C C . MET A 1 242 ? 17.546 -4.317 -16.861 1.00 90.81 242 MET A C 1
ATOM 1929 O O . MET A 1 242 ? 16.589 -4.865 -16.325 1.00 90.81 242 MET A O 1
ATOM 1933 N N . LEU A 1 243 ? 18.520 -3.747 -16.142 1.00 92.75 243 LEU A N 1
ATOM 1934 C CA . LEU A 1 243 ? 18.517 -3.761 -14.674 1.00 92.75 243 LEU A CA 1
ATOM 1935 C C . LEU A 1 243 ? 17.406 -2.881 -14.102 1.00 92.75 243 LEU A C 1
ATOM 1937 O O . LEU A 1 243 ? 16.779 -3.246 -13.112 1.00 92.75 243 LEU A O 1
ATOM 1941 N N . ARG A 1 244 ? 17.119 -1.749 -14.753 1.00 94.75 244 ARG A N 1
ATOM 1942 C CA . ARG A 1 244 ? 15.993 -0.896 -14.364 1.00 94.75 244 ARG A CA 1
ATOM 1943 C C . ARG A 1 244 ? 14.654 -1.574 -14.643 1.00 94.75 244 ARG A C 1
ATOM 1945 O O . ARG A 1 244 ? 13.804 -1.571 -13.764 1.00 94.75 244 ARG A O 1
ATOM 1952 N N . ALA A 1 245 ? 14.502 -2.223 -15.797 1.00 94.12 245 ALA A N 1
ATOM 1953 C CA . ALA A 1 245 ? 13.317 -3.029 -16.093 1.00 94.12 245 ALA A CA 1
ATOM 1954 C C . ALA A 1 245 ? 13.116 -4.139 -15.045 1.00 94.12 245 ALA A C 1
ATOM 1956 O O . ALA A 1 245 ? 12.013 -4.331 -14.546 1.00 94.12 245 ALA A O 1
ATOM 1957 N N . ALA A 1 246 ? 14.184 -4.831 -14.645 1.00 95.50 246 ALA A N 1
ATOM 1958 C CA . ALA A 1 246 ? 14.115 -5.835 -13.587 1.00 95.50 246 ALA A CA 1
ATOM 1959 C C . ALA A 1 246 ? 13.675 -5.244 -12.235 1.00 95.50 246 ALA A C 1
ATOM 1961 O O . ALA A 1 246 ? 12.803 -5.803 -11.572 1.00 95.50 246 ALA A O 1
ATOM 1962 N N . ALA A 1 247 ? 14.248 -4.101 -11.848 1.00 96.38 247 ALA A N 1
ATOM 1963 C CA . ALA A 1 247 ? 13.904 -3.403 -10.612 1.00 96.38 247 ALA A CA 1
ATOM 1964 C C . ALA A 1 247 ? 12.439 -2.937 -10.606 1.00 96.38 247 ALA A C 1
ATOM 1966 O O . ALA A 1 247 ? 11.723 -3.147 -9.632 1.00 96.38 247 ALA A O 1
ATOM 1967 N N . GLU A 1 248 ? 11.962 -2.363 -11.711 1.00 96.25 248 GLU A N 1
ATOM 1968 C CA . GLU A 1 248 ? 10.565 -1.947 -11.875 1.00 96.25 248 GLU A CA 1
ATOM 1969 C C . GLU A 1 248 ? 9.607 -3.144 -11.833 1.00 96.25 248 GLU A C 1
ATOM 1971 O O . GLU A 1 248 ? 8.549 -3.068 -11.206 1.00 96.25 248 GLU A O 1
ATOM 1976 N N . ALA A 1 249 ? 9.976 -4.274 -12.444 1.00 96.25 249 ALA A N 1
ATOM 1977 C CA . ALA A 1 249 ? 9.199 -5.507 -12.351 1.00 96.25 249 ALA A CA 1
ATOM 1978 C C . ALA A 1 249 ? 9.128 -6.019 -10.902 1.00 96.25 249 ALA A C 1
ATOM 1980 O O . ALA A 1 249 ? 8.062 -6.448 -10.463 1.00 96.25 249 ALA A O 1
ATOM 1981 N N . TYR A 1 250 ? 10.221 -5.917 -10.141 1.00 96.50 250 TYR A N 1
ATOM 1982 C CA . TYR A 1 250 ? 10.249 -6.295 -8.727 1.00 96.50 250 TYR A CA 1
ATOM 1983 C C . TYR A 1 250 ? 9.405 -5.369 -7.855 1.00 96.50 250 TYR A C 1
ATOM 1985 O O . TYR A 1 250 ? 8.611 -5.846 -7.050 1.00 96.50 250 TYR A O 1
ATOM 1993 N N . VAL A 1 251 ? 9.455 -4.057 -8.086 1.00 95.06 251 VAL A N 1
ATOM 1994 C CA . VAL A 1 251 ? 8.555 -3.103 -7.422 1.00 95.06 251 VAL A CA 1
ATOM 1995 C C . VAL A 1 251 ? 7.084 -3.446 -7.687 1.00 95.06 251 VAL A C 1
ATOM 1997 O O . VAL A 1 251 ? 6.271 -3.396 -6.767 1.00 95.06 251 VAL A O 1
ATOM 2000 N N . LYS A 1 252 ? 6.723 -3.879 -8.904 1.00 93.31 252 LYS A N 1
ATOM 2001 C CA . LYS A 1 252 ? 5.361 -4.373 -9.185 1.00 93.31 252 LYS A CA 1
ATOM 2002 C C . LYS A 1 252 ? 5.001 -5.621 -8.375 1.00 93.31 252 LYS A C 1
ATOM 2004 O O . LYS A 1 252 ? 3.855 -5.735 -7.958 1.00 93.31 252 LYS A O 1
ATOM 2009 N N . VAL A 1 253 ? 5.942 -6.543 -8.149 1.00 93.12 253 VAL A N 1
ATOM 2010 C CA . VAL A 1 253 ? 5.716 -7.707 -7.271 1.00 93.12 253 VAL A CA 1
ATOM 2011 C C . VAL A 1 253 ? 5.444 -7.250 -5.841 1.00 93.12 253 VAL A C 1
ATOM 2013 O O . VAL A 1 253 ? 4.475 -7.699 -5.237 1.00 93.12 253 VAL A O 1
ATOM 2016 N N . ILE A 1 254 ? 6.261 -6.334 -5.315 1.00 91.69 254 ILE A N 1
ATOM 2017 C CA . ILE A 1 254 ? 6.077 -5.782 -3.967 1.00 91.69 254 ILE A CA 1
ATOM 2018 C C . ILE A 1 254 ? 4.703 -5.131 -3.832 1.00 91.69 254 ILE A C 1
ATOM 2020 O O . ILE A 1 254 ? 3.977 -5.420 -2.888 1.00 91.69 254 ILE A O 1
ATOM 2024 N N . ASN A 1 255 ? 4.318 -4.290 -4.788 1.00 88.62 255 ASN A N 1
ATOM 2025 C CA . ASN A 1 255 ? 3.027 -3.613 -4.745 1.00 88.62 255 ASN A CA 1
ATOM 2026 C C . ASN A 1 255 ? 1.852 -4.604 -4.752 1.00 88.62 255 ASN A C 1
ATOM 2028 O O . ASN A 1 255 ? 0.876 -4.387 -4.039 1.00 88.62 255 ASN A O 1
ATOM 2032 N N . ASP A 1 256 ? 1.953 -5.708 -5.496 1.00 86.00 256 ASP A N 1
ATOM 2033 C CA . ASP A 1 256 ? 0.963 -6.789 -5.460 1.00 86.00 256 ASP A CA 1
ATOM 2034 C C . ASP A 1 256 ? 0.910 -7.484 -4.091 1.00 86.00 256 ASP A C 1
ATOM 2036 O O . ASP A 1 256 ? -0.179 -7.682 -3.551 1.00 86.00 256 ASP A O 1
ATOM 2040 N N . LEU A 1 257 ? 2.068 -7.808 -3.506 1.00 83.94 257 LEU A N 1
ATOM 2041 C CA . LEU A 1 257 ? 2.154 -8.410 -2.170 1.00 83.94 257 LEU A CA 1
ATOM 2042 C C . LEU A 1 257 ? 1.531 -7.495 -1.107 1.00 83.94 257 LEU A C 1
ATOM 2044 O O . LEU A 1 257 ? 0.731 -7.944 -0.290 1.00 83.94 257 LEU A O 1
ATOM 2048 N N . CYS A 1 258 ? 1.833 -6.197 -1.155 1.00 76.75 258 CYS A N 1
ATOM 2049 C CA . CYS A 1 258 ? 1.302 -5.199 -0.227 1.00 76.75 258 CYS A CA 1
ATOM 2050 C C . CYS A 1 258 ? -0.213 -4.975 -0.371 1.00 76.75 258 CYS A C 1
ATOM 2052 O O . CYS A 1 258 ? -0.861 -4.552 0.585 1.00 76.75 258 CYS A O 1
ATOM 2054 N N . ARG A 1 259 ? -0.796 -5.256 -1.544 1.00 70.50 259 ARG A N 1
ATOM 2055 C CA . ARG A 1 259 ? -2.249 -5.173 -1.775 1.00 70.50 259 ARG A CA 1
ATOM 2056 C C . ARG A 1 259 ? -3.011 -6.369 -1.183 1.00 70.50 259 ARG A C 1
ATOM 2058 O O . ARG A 1 259 ? -4.239 -6.314 -1.095 1.00 70.50 259 ARG A O 1
ATOM 2065 N N . HIS A 1 260 ? -2.329 -7.438 -0.761 1.00 63.56 260 HIS A N 1
ATOM 2066 C CA . HIS A 1 260 ? -2.986 -8.627 -0.222 1.00 63.56 260 HIS A CA 1
ATOM 2067 C C . HIS A 1 260 ? -3.542 -8.375 1.203 1.00 63.56 260 HIS A C 1
ATOM 2069 O O . HIS A 1 260 ? -2.813 -7.904 2.077 1.00 63.56 260 HIS A O 1
ATOM 2075 N N . PRO A 1 261 ? -4.825 -8.691 1.485 1.00 48.38 261 PRO A N 1
ATOM 2076 C CA . PRO A 1 261 ? -5.536 -8.237 2.690 1.00 48.38 261 PRO A CA 1
ATOM 2077 C C . PRO A 1 261 ? -5.033 -8.787 4.036 1.00 48.38 261 PRO A C 1
ATOM 2079 O O . PRO A 1 261 ? -5.401 -8.214 5.066 1.00 48.38 261 PRO A O 1
ATOM 2082 N N . ASP A 1 262 ? -4.204 -9.834 4.020 1.00 51.81 262 ASP A N 1
ATOM 2083 C CA . ASP A 1 262 ? -3.781 -10.611 5.197 1.00 51.81 262 ASP A CA 1
ATOM 2084 C C . ASP A 1 262 ? -2.304 -10.406 5.591 1.00 51.81 262 ASP A C 1
ATOM 2086 O O . ASP A 1 262 ? -1.791 -11.122 6.449 1.00 51.81 262 ASP A O 1
ATOM 2090 N N . MET A 1 263 ? -1.597 -9.450 4.975 1.00 54.84 263 MET A N 1
ATOM 2091 C CA . MET A 1 263 ? -0.170 -9.246 5.253 1.00 54.84 263 MET A CA 1
ATOM 2092 C C . MET A 1 263 ? 0.082 -8.574 6.616 1.00 54.84 263 MET A C 1
ATOM 2094 O O . MET A 1 263 ? -0.498 -7.514 6.887 1.00 54.84 263 MET A O 1
ATOM 2098 N N . PRO A 1 264 ? 0.960 -9.143 7.469 1.00 48.78 264 PRO A N 1
ATOM 2099 C CA . PRO A 1 264 ? 1.377 -8.511 8.715 1.00 48.78 264 PRO A CA 1
ATOM 2100 C C . PRO A 1 264 ? 2.243 -7.267 8.446 1.00 48.78 264 PRO A C 1
ATOM 2102 O O . PRO A 1 264 ? 3.062 -7.219 7.529 1.00 48.78 264 PRO A O 1
ATOM 2105 N N . ILE A 1 265 ? 2.028 -6.225 9.246 1.00 47.56 265 ILE A N 1
ATOM 2106 C CA . ILE A 1 265 ? 2.717 -4.928 9.173 1.00 47.56 265 ILE A CA 1
ATOM 2107 C C . ILE A 1 265 ? 3.707 -4.872 10.342 1.00 47.56 265 ILE A C 1
ATOM 2109 O O . ILE A 1 265 ? 3.310 -5.171 11.472 1.00 47.56 265 ILE A O 1
ATOM 2113 N N . VAL A 1 266 ? 4.963 -4.483 10.088 1.00 43.97 266 VAL A N 1
ATOM 2114 C CA . VAL A 1 266 ? 5.989 -4.338 11.142 1.00 43.97 266 VAL A CA 1
ATOM 2115 C C . VAL A 1 266 ? 5.602 -3.191 12.089 1.00 43.97 266 VAL A C 1
ATOM 2117 O O . VAL A 1 266 ? 5.158 -2.134 11.641 1.00 43.97 266 VAL A O 1
ATOM 2120 N N . ALA A 1 267 ? 5.722 -3.433 13.400 1.00 37.34 267 ALA A N 1
ATOM 2121 C CA . ALA A 1 267 ? 5.270 -2.564 14.497 1.00 37.34 267 ALA A CA 1
ATOM 2122 C C . ALA A 1 267 ? 6.254 -1.453 14.904 1.00 37.34 267 ALA A C 1
ATOM 2124 O O . ALA A 1 267 ? 7.481 -1.668 14.792 1.00 37.34 267 ALA A O 1
#